Protein AF-A0A6P5FYT6-F1 (afdb_monomer_lite)

Sequence (275 aa):
MAINGGKTLVPFLLILSILFVLVLSAYGRDEPEQRLERCRSECREEQRGEQQRRRCEQLCQEEYRREKEGTGRGGGSAVDGVDRDPQQELRECKKECRSRQFDPQGQRRCEQRCEERYGEEGRGRGQEGRDHESRDPEQEYEECRQQCQQYRHGRQQQERCERQCEERYREERGQGGRDENRDPEQEYEECRQQCRQYQHGRRQQERCERQCEERRRGGKNDEQERDPQEELRRCQQRCQRERRGWQEQQECRRGCERQYGERGGRDGGMVVEVV

pLDDT: mean 72.75, std 16.58, range [35.28, 93.38]

Organism: Ananas comosus (NCBI:txid4615)

Secondary structure (DSSP, 8-state):
-----SSSHHHHHHHHHHHHHHHHHHTT---HHHHHHHHHHHHHHS---HHHHHHHHHHHHHHHHHHHHHH-SS-----------HHHHHHHHHHHHHHS---HHHHHHHHHHHHHHHHTHHHHTT-SS-------HHHHHHHHHHHHHHS---HHHHHHHHHHHHHHHHHHHHTT---TT--HHHHHHHHHHHHHHS---HHHHHHHHHHHHHHHHHHTTTT----HHHHHHHHHHHHHHS---HHHHHHHHHHHHHHHHGGGSSS--------

Foldseek 3Di:
DDPPPPPVVVVVVVVVVVVVVVVVVVVPDPDLVVVLVVQLVVLVPPPDPPVSSVVSNVVSVVVSVCVVVVVCPDDDDPDPDPPDPLVVQLVVQLVVLVVDPDDPVSSVVSNVVSCVVSVVVVCVVVPVPPPDPPPPLVNQLVVQLVVLVVDPDDPVSSVVSNVVSVVVSCVVVVVPDPCPPDPLVVQLVVQLVVLVVPPDPPVSSVVSNVVSVVVSVVVVVVPPPPQLVVQLVVQLVVLVPPPDDPVSSVVSNVVSCVVRVVVPPDPDPPPPDDD

Structure (mmCIF, N/CA/C/O backbone):
data_AF-A0A6P5FYT6-F1
#
_entry.id   AF-A0A6P5FYT6-F1
#
loop_
_atom_site.group_PDB
_atom_site.id
_atom_site.type_symbol
_atom_site.label_atom_id
_atom_site.label_alt_id
_atom_site.label_comp_id
_atom_site.label_asym_id
_atom_site.label_entity_id
_atom_site.label_seq_id
_atom_site.pdbx_PDB_ins_code
_atom_site.Cartn_x
_atom_site.Cartn_y
_atom_site.Cartn_z
_atom_site.occupancy
_atom_site.B_iso_or_equiv
_atom_site.auth_seq_id
_atom_site.auth_comp_id
_atom_site.auth_asym_id
_atom_site.auth_atom_id
_atom_site.pdbx_PDB_model_num
ATOM 1 N N . MET A 1 1 ? 74.639 15.713 -7.915 1.00 42.62 1 MET A N 1
ATOM 2 C CA . MET A 1 1 ? 73.829 14.723 -8.657 1.00 42.62 1 MET A CA 1
ATOM 3 C C . MET A 1 1 ? 72.519 14.553 -7.909 1.00 42.62 1 MET A C 1
ATOM 5 O O . MET A 1 1 ? 72.515 13.954 -6.845 1.00 42.62 1 MET A O 1
ATOM 9 N N . ALA A 1 2 ? 71.451 15.192 -8.387 1.00 48.53 2 ALA A N 1
ATOM 10 C CA . ALA A 1 2 ? 70.138 15.154 -7.749 1.00 48.53 2 ALA A CA 1
ATOM 11 C C . ALA A 1 2 ? 69.307 14.046 -8.406 1.00 48.53 2 ALA A C 1
ATOM 13 O O . ALA A 1 2 ? 69.057 14.082 -9.611 1.00 48.53 2 ALA A O 1
ATOM 14 N N . ILE A 1 3 ? 68.946 13.028 -7.627 1.00 55.00 3 ILE A N 1
ATOM 15 C CA . ILE A 1 3 ? 68.177 11.875 -8.095 1.00 55.00 3 ILE A CA 1
ATOM 16 C C . ILE A 1 3 ? 66.713 12.314 -8.215 1.00 55.00 3 ILE A C 1
ATOM 18 O O . ILE A 1 3 ? 65.993 12.409 -7.224 1.00 55.00 3 ILE A O 1
ATOM 22 N N . ASN A 1 4 ? 66.268 12.586 -9.442 1.00 57.28 4 ASN A N 1
ATOM 23 C CA . ASN A 1 4 ? 64.862 12.805 -9.785 1.00 57.28 4 ASN A CA 1
ATOM 24 C C . ASN A 1 4 ? 64.093 11.467 -9.741 1.00 57.28 4 ASN A C 1
ATOM 26 O O . ASN A 1 4 ? 63.687 10.940 -10.771 1.00 57.28 4 ASN A O 1
ATOM 30 N N . GLY A 1 5 ? 63.929 10.892 -8.546 1.00 56.75 5 GLY A N 1
ATOM 31 C CA . GLY A 1 5 ? 63.280 9.590 -8.316 1.00 56.75 5 GLY A CA 1
ATOM 32 C C . GLY A 1 5 ? 61.831 9.662 -7.816 1.00 56.75 5 GLY A C 1
ATOM 33 O O . GLY A 1 5 ? 61.272 8.649 -7.415 1.00 56.75 5 GLY A O 1
ATOM 34 N N . GLY A 1 6 ? 61.213 10.848 -7.786 1.00 55.91 6 GLY A N 1
ATOM 35 C CA . GLY A 1 6 ? 59.952 11.068 -7.059 1.00 55.91 6 GLY A CA 1
ATOM 36 C C . GLY A 1 6 ? 58.650 10.783 -7.819 1.00 55.91 6 GLY A C 1
ATOM 37 O O . GLY A 1 6 ? 57.589 10.796 -7.207 1.00 55.91 6 GLY A O 1
ATOM 38 N N . LYS A 1 7 ? 58.681 10.549 -9.138 1.00 58.50 7 LYS A N 1
ATOM 39 C CA . LYS A 1 7 ? 57.448 10.496 -9.958 1.00 58.50 7 LYS A CA 1
ATOM 40 C C . LYS A 1 7 ? 56.918 9.088 -10.239 1.00 58.50 7 LYS A C 1
ATOM 42 O O . LYS A 1 7 ? 55.765 8.949 -10.624 1.00 58.50 7 LYS A O 1
ATOM 47 N N . THR A 1 8 ? 57.717 8.050 -10.008 1.00 60.16 8 THR A N 1
ATOM 48 C CA . THR A 1 8 ? 57.317 6.648 -10.231 1.00 60.16 8 THR A CA 1
ATOM 49 C C . THR A 1 8 ? 56.847 5.937 -8.964 1.00 60.16 8 THR A C 1
ATOM 51 O O . THR A 1 8 ? 56.189 4.908 -9.065 1.00 60.16 8 THR A O 1
ATOM 54 N N . LEU A 1 9 ? 57.114 6.486 -7.774 1.00 64.38 9 LEU A N 1
ATOM 55 C CA . LEU A 1 9 ? 56.726 5.862 -6.500 1.00 64.38 9 LEU A CA 1
ATOM 56 C C . LEU A 1 9 ? 55.265 6.136 -6.108 1.00 64.38 9 LEU A C 1
ATOM 58 O O . LEU A 1 9 ? 54.643 5.308 -5.450 1.00 64.38 9 LEU A O 1
ATOM 62 N N . VAL A 1 10 ? 54.691 7.255 -6.558 1.00 72.25 10 VAL A N 1
ATOM 63 C CA . VAL A 1 10 ? 53.297 7.633 -6.267 1.00 72.25 10 VAL A CA 1
ATOM 64 C C . VAL A 1 10 ? 52.270 6.593 -6.757 1.00 72.25 10 VAL A C 1
ATOM 66 O O . VAL A 1 10 ? 51.435 6.188 -5.948 1.00 72.25 10 VAL A O 1
ATOM 69 N N . PRO A 1 11 ? 52.312 6.089 -8.010 1.00 78.38 11 PRO A N 1
ATOM 70 C CA . PRO A 1 11 ? 51.355 5.069 -8.449 1.00 78.38 11 PRO A CA 1
ATOM 71 C C . PRO A 1 11 ? 51.542 3.725 -7.731 1.00 78.38 11 PRO A C 1
ATOM 73 O O . PRO A 1 11 ? 50.559 3.049 -7.444 1.00 78.38 11 PRO A O 1
ATOM 76 N N . PHE A 1 12 ? 52.777 3.354 -7.376 1.00 79.19 12 PHE A N 1
ATOM 77 C CA . PHE A 1 12 ? 53.045 2.117 -6.636 1.00 79.19 12 PHE A CA 1
ATOM 78 C C . PHE A 1 12 ? 52.477 2.151 -5.213 1.00 79.19 12 PHE A C 1
ATOM 80 O O . PHE A 1 12 ? 51.894 1.166 -4.767 1.00 79.19 12 PHE A O 1
ATOM 87 N N . LEU A 1 13 ? 52.583 3.286 -4.517 1.00 80.81 13 LEU A N 1
ATOM 88 C CA . LEU A 1 13 ? 52.008 3.444 -3.178 1.00 80.81 13 LEU A CA 1
ATOM 89 C C . LEU A 1 13 ? 50.471 3.435 -3.195 1.00 80.81 13 LEU A C 1
ATOM 91 O O . LEU A 1 13 ? 49.864 2.900 -2.270 1.00 80.81 13 LEU A O 1
ATOM 95 N N . LEU A 1 14 ? 49.840 3.956 -4.255 1.00 81.19 14 LEU A N 1
ATOM 96 C CA . LEU A 1 14 ? 48.384 3.876 -4.436 1.00 81.19 14 LEU A CA 1
ATOM 97 C C . LEU A 1 14 ? 47.904 2.447 -4.711 1.00 81.19 14 LEU A C 1
ATOM 99 O O . LEU A 1 14 ? 46.882 2.029 -4.179 1.00 81.19 14 LEU A O 1
ATOM 103 N N . ILE A 1 15 ? 48.643 1.669 -5.503 1.00 82.81 15 ILE A N 1
ATOM 104 C CA . ILE A 1 15 ? 48.296 0.261 -5.741 1.00 82.81 15 ILE A CA 1
ATOM 105 C C . ILE A 1 15 ? 48.456 -0.551 -4.449 1.00 82.81 15 ILE A C 1
ATOM 107 O O . ILE A 1 15 ? 47.585 -1.352 -4.116 1.00 82.81 15 ILE A O 1
ATOM 111 N N . LEU A 1 16 ? 49.522 -0.311 -3.679 1.00 83.31 16 LEU A N 1
ATOM 112 C CA . LEU A 1 16 ? 49.736 -0.983 -2.395 1.00 83.31 16 LEU A CA 1
ATOM 113 C C . LEU A 1 16 ? 48.660 -0.631 -1.358 1.00 83.31 16 LEU A C 1
ATOM 115 O O . LEU A 1 16 ? 48.235 -1.521 -0.625 1.00 83.31 16 LEU A O 1
ATOM 119 N N . SER A 1 17 ? 48.172 0.615 -1.314 1.00 82.69 17 SER A N 1
ATOM 120 C CA . SER A 1 17 ? 47.085 0.986 -0.397 1.00 82.69 17 SER A CA 1
ATOM 121 C C . SER A 1 17 ? 45.763 0.309 -0.767 1.00 82.69 17 SER A C 1
ATOM 123 O O . SER A 1 17 ? 45.068 -0.187 0.118 1.00 82.69 17 SER A O 1
ATOM 125 N N . ILE A 1 18 ? 45.448 0.200 -2.062 1.00 82.19 18 ILE A N 1
ATOM 126 C CA . ILE A 1 18 ? 44.252 -0.504 -2.547 1.00 82.19 18 ILE A CA 1
ATOM 127 C C . ILE A 1 18 ? 44.339 -2.000 -2.223 1.00 82.19 18 ILE A C 1
ATOM 129 O O . ILE A 1 18 ? 43.379 -2.572 -1.710 1.00 82.19 18 ILE A O 1
ATOM 133 N N . LEU A 1 19 ? 45.494 -2.631 -2.456 1.00 83.00 19 LEU A N 1
ATOM 134 C CA . LEU A 1 19 ? 45.700 -4.040 -2.113 1.00 83.00 19 LEU A CA 1
ATOM 135 C C . LEU A 1 19 ? 45.586 -4.281 -0.604 1.00 83.00 19 LEU A C 1
ATOM 137 O O . LEU A 1 19 ? 44.977 -5.263 -0.191 1.00 83.00 19 LEU A O 1
ATOM 141 N N . PHE A 1 20 ? 46.101 -3.371 0.223 1.00 79.94 20 PHE A N 1
ATOM 142 C CA . PHE A 1 20 ? 45.996 -3.479 1.677 1.00 79.94 20 PHE A CA 1
ATOM 143 C C . PHE A 1 20 ? 44.542 -3.371 2.166 1.00 79.94 20 PHE A C 1
ATOM 145 O O . PHE A 1 20 ? 44.128 -4.144 3.027 1.00 79.94 20 PHE A O 1
ATOM 152 N N . VAL A 1 21 ? 43.736 -2.481 1.572 1.00 76.12 21 VAL A N 1
ATOM 153 C CA . VAL A 1 21 ? 42.295 -2.365 1.870 1.00 76.12 21 VAL A CA 1
ATOM 154 C C . VAL A 1 21 ? 41.530 -3.615 1.426 1.00 76.12 21 VAL A C 1
ATOM 156 O O . VAL A 1 21 ? 40.686 -4.101 2.176 1.00 76.12 21 VAL A O 1
ATOM 159 N N . LEU A 1 22 ? 41.850 -4.179 0.257 1.00 73.25 22 LEU A N 1
ATOM 160 C CA . LEU A 1 22 ? 41.226 -5.418 -0.223 1.00 73.25 22 LEU A CA 1
ATOM 161 C C . LEU A 1 22 ? 41.539 -6.604 0.696 1.00 73.25 22 LEU A C 1
ATOM 163 O O . LEU A 1 22 ? 40.633 -7.348 1.066 1.00 73.25 22 LEU A O 1
ATOM 167 N N . VAL A 1 23 ? 42.792 -6.736 1.133 1.00 71.31 23 VAL A N 1
ATOM 168 C CA . VAL A 1 23 ? 43.205 -7.783 2.075 1.00 71.31 23 VAL A CA 1
ATOM 169 C C . VAL A 1 23 ? 42.508 -7.604 3.428 1.00 71.31 23 VAL A C 1
ATOM 171 O O . VAL A 1 23 ? 41.901 -8.550 3.919 1.00 71.31 23 VAL A O 1
ATOM 174 N N . LEU A 1 24 ? 42.486 -6.394 3.998 1.00 63.84 24 LEU A N 1
ATOM 175 C CA . LEU A 1 24 ? 41.770 -6.128 5.253 1.00 63.84 24 LEU A CA 1
ATOM 176 C C . LEU A 1 24 ? 40.257 -6.377 5.145 1.00 63.84 24 LEU A C 1
ATOM 178 O O . LEU A 1 24 ? 39.653 -6.859 6.100 1.00 63.84 24 LEU A O 1
ATOM 182 N N . SER A 1 25 ? 39.644 -6.104 3.989 1.00 56.75 25 SER A N 1
ATOM 183 C CA . SER A 1 25 ? 38.221 -6.388 3.762 1.00 56.75 25 SER A CA 1
ATOM 184 C C . SER A 1 25 ? 37.909 -7.884 3.623 1.00 56.75 25 SER A C 1
ATOM 186 O O . SER A 1 25 ? 36.810 -8.308 3.977 1.00 56.75 25 SER A O 1
ATOM 188 N N . ALA A 1 26 ? 38.878 -8.695 3.184 1.00 55.94 26 ALA A N 1
ATOM 189 C CA . ALA A 1 26 ? 38.754 -10.152 3.120 1.00 55.94 26 ALA A CA 1
ATOM 190 C C . ALA A 1 26 ? 38.924 -10.823 4.497 1.00 55.94 26 ALA A C 1
ATOM 192 O O . ALA A 1 26 ? 38.302 -11.848 4.753 1.00 55.94 26 ALA A O 1
ATOM 193 N N . TYR A 1 27 ? 39.689 -10.217 5.412 1.00 56.22 27 TYR A N 1
ATOM 194 C CA . TYR A 1 27 ? 39.839 -10.689 6.799 1.00 56.22 27 TYR A CA 1
ATOM 195 C C . TYR A 1 27 ? 38.660 -10.316 7.725 1.00 56.22 27 TYR A C 1
ATOM 197 O O . TYR A 1 27 ? 38.673 -10.661 8.902 1.00 56.22 27 TYR A O 1
ATOM 205 N N . GLY A 1 28 ? 37.637 -9.606 7.231 1.00 50.25 28 GLY A N 1
ATOM 206 C CA . GLY A 1 28 ? 36.530 -9.080 8.046 1.00 50.25 28 GLY A CA 1
ATOM 207 C C . GLY A 1 28 ? 35.291 -9.975 8.180 1.00 50.25 28 GLY A C 1
ATOM 208 O O . GLY A 1 28 ? 34.301 -9.540 8.765 1.00 50.25 28 GLY A O 1
ATOM 209 N N . ARG A 1 29 ? 35.296 -11.190 7.623 1.00 53.44 29 ARG A N 1
ATOM 210 C CA . ARG A 1 29 ? 34.183 -12.147 7.736 1.00 53.44 29 ARG A CA 1
ATOM 211 C C . ARG A 1 29 ? 34.723 -13.571 7.830 1.00 53.44 29 ARG A C 1
ATOM 213 O O . ARG A 1 29 ? 34.626 -14.330 6.872 1.00 53.44 29 ARG A O 1
ATOM 220 N N . ASP A 1 30 ? 35.286 -13.936 8.979 1.00 56.62 30 ASP A N 1
ATOM 221 C CA . ASP A 1 30 ? 35.340 -15.352 9.347 1.00 56.62 30 ASP A CA 1
ATOM 222 C C . ASP A 1 30 ? 33.899 -15.874 9.334 1.00 56.62 30 ASP A C 1
ATOM 224 O O . ASP A 1 30 ? 33.055 -15.435 10.119 1.00 56.62 30 ASP A O 1
ATOM 228 N N . GLU A 1 31 ? 33.593 -16.753 8.383 1.00 71.25 31 GLU A N 1
ATOM 229 C CA . GLU A 1 31 ? 32.279 -17.369 8.275 1.00 71.25 31 GLU A CA 1
ATOM 230 C C . GLU A 1 31 ? 32.002 -18.113 9.594 1.00 71.25 31 GLU A C 1
ATOM 232 O O . GLU A 1 31 ? 32.835 -18.920 10.025 1.00 71.25 31 GLU A O 1
ATOM 237 N N . PRO A 1 32 ? 30.869 -17.862 10.275 1.00 76.62 32 PRO A N 1
ATOM 238 C CA . PRO A 1 32 ? 30.613 -18.411 11.609 1.00 76.62 32 PRO A CA 1
ATOM 239 C C . PRO A 1 32 ? 30.664 -19.950 11.623 1.00 76.62 32 PRO A C 1
ATOM 241 O O . PRO A 1 32 ? 30.924 -20.564 12.656 1.00 76.62 32 PRO A O 1
ATOM 244 N N . GLU A 1 33 ? 30.466 -20.584 10.465 1.00 82.81 33 GLU A N 1
ATOM 245 C CA . GLU A 1 33 ? 30.556 -22.032 10.272 1.00 82.81 33 GLU A CA 1
ATOM 246 C C . GLU A 1 33 ? 31.982 -22.560 10.479 1.00 82.81 33 GLU A C 1
ATOM 248 O O . GLU A 1 33 ? 32.166 -23.542 11.197 1.00 82.81 33 GLU A O 1
ATOM 253 N N . GLN A 1 34 ? 33.005 -21.856 9.979 1.00 85.00 34 GLN A N 1
ATOM 254 C CA . GLN A 1 34 ? 34.406 -22.252 10.174 1.00 85.00 34 GLN A CA 1
ATOM 255 C C . GLN A 1 34 ? 34.827 -22.169 11.649 1.00 85.00 34 GLN A C 1
ATOM 257 O O . GLN A 1 34 ? 35.622 -22.981 12.129 1.00 85.00 34 GLN A O 1
ATOM 262 N N . ARG A 1 35 ? 34.266 -21.211 12.401 1.00 85.44 35 ARG A N 1
ATOM 263 C CA . ARG A 1 35 ? 34.508 -21.074 13.848 1.00 85.44 35 ARG A CA 1
ATOM 264 C C . ARG A 1 35 ? 33.871 -22.219 14.638 1.00 85.44 35 ARG A C 1
ATOM 266 O O . ARG A 1 35 ? 34.508 -22.756 15.545 1.00 85.44 35 ARG A O 1
ATOM 273 N N . LEU A 1 36 ? 32.661 -22.642 14.263 1.00 91.88 36 LEU A N 1
ATOM 274 C CA . LEU A 1 36 ? 31.998 -23.801 14.867 1.00 91.88 36 LEU A CA 1
ATOM 275 C C . LEU A 1 36 ? 32.779 -25.099 14.616 1.00 91.88 36 LEU A C 1
ATOM 277 O O . LEU A 1 36 ? 32.930 -25.911 15.532 1.00 91.88 36 LEU A O 1
ATOM 281 N N . GLU A 1 37 ? 33.280 -25.302 13.397 1.00 89.81 37 GLU A N 1
ATOM 282 C CA . GLU A 1 37 ? 34.080 -26.484 13.064 1.00 89.81 37 GLU A CA 1
ATOM 283 C C . GLU A 1 37 ? 35.376 -26.546 13.873 1.00 89.81 37 GLU A C 1
ATOM 285 O O . GLU A 1 37 ? 35.671 -27.592 14.456 1.00 89.81 37 GLU A O 1
ATOM 290 N N . ARG A 1 38 ? 36.088 -25.418 14.000 1.00 91.94 38 ARG A N 1
ATOM 291 C CA . ARG A 1 38 ? 37.306 -25.320 14.819 1.00 91.94 38 ARG A CA 1
ATOM 292 C C . ARG A 1 38 ? 37.034 -25.630 16.298 1.00 91.94 38 ARG A C 1
ATOM 294 O O . ARG A 1 38 ? 37.744 -26.435 16.897 1.00 91.94 38 ARG A O 1
ATOM 301 N N . CYS A 1 39 ? 35.952 -25.086 16.861 1.00 92.56 39 CYS A N 1
ATOM 302 C CA . CYS A 1 39 ? 35.533 -25.359 18.243 1.00 92.56 39 CYS A CA 1
ATOM 303 C C . CYS A 1 39 ? 35.223 -26.853 18.456 1.00 92.56 39 CYS A C 1
ATOM 305 O O . CYS A 1 39 ? 35.648 -27.467 19.434 1.00 92.56 39 CYS A O 1
ATOM 307 N N . ARG A 1 40 ? 34.540 -27.490 17.493 1.00 93.06 40 ARG A N 1
ATOM 308 C CA . ARG A 1 40 ? 34.260 -28.934 17.543 1.00 93.06 40 ARG A CA 1
ATOM 309 C C . ARG A 1 40 ? 35.521 -29.785 17.434 1.00 93.06 40 ARG A C 1
ATOM 311 O O . ARG A 1 40 ? 35.583 -30.819 18.099 1.00 93.06 40 ARG A O 1
ATOM 318 N N . SER A 1 41 ? 36.497 -29.404 16.608 1.00 91.25 41 SER A N 1
ATOM 319 C CA . SER A 1 41 ? 37.771 -30.128 16.535 1.00 91.25 41 SER A CA 1
ATOM 320 C C . SER A 1 41 ? 38.561 -30.012 17.835 1.00 91.25 41 SER A C 1
ATOM 322 O O . SER A 1 41 ? 39.033 -31.029 18.334 1.00 91.25 41 SER A O 1
ATOM 324 N N . GLU A 1 42 ? 38.601 -28.828 18.447 1.00 93.00 42 GLU A N 1
ATOM 325 C CA . GLU A 1 42 ? 39.270 -28.614 19.735 1.00 93.00 42 GLU A CA 1
ATOM 326 C C . GLU A 1 42 ? 38.615 -29.444 20.852 1.00 93.00 42 GLU A C 1
ATOM 328 O O . GLU A 1 42 ? 39.303 -30.166 21.574 1.00 93.00 42 GLU A O 1
ATOM 333 N N . CYS A 1 43 ? 37.276 -29.473 20.921 1.00 91.06 43 CYS A N 1
ATOM 334 C CA . CYS A 1 43 ? 36.549 -30.335 21.862 1.00 91.06 43 CYS A CA 1
ATOM 335 C C . CYS A 1 43 ? 36.815 -31.840 21.651 1.00 91.06 43 CYS A C 1
ATOM 337 O O . CYS A 1 43 ? 36.578 -32.634 22.564 1.00 91.06 43 CYS A O 1
ATOM 339 N N . ARG A 1 44 ? 37.235 -32.260 20.447 1.00 86.44 44 ARG A N 1
ATOM 340 C CA . ARG A 1 44 ? 37.566 -33.660 20.128 1.00 86.44 44 ARG A CA 1
ATOM 341 C C . ARG A 1 44 ? 39.008 -34.018 20.457 1.00 86.44 44 ARG A C 1
ATOM 343 O O . ARG A 1 44 ? 39.248 -35.164 20.828 1.00 86.44 44 ARG A O 1
ATOM 350 N N . GLU A 1 45 ? 39.936 -33.081 20.291 1.00 86.62 45 GLU A N 1
ATOM 351 C CA . GLU A 1 45 ? 41.348 -33.284 20.624 1.00 86.62 45 GLU A CA 1
ATOM 352 C C . GLU A 1 45 ? 41.601 -33.235 22.130 1.00 86.62 45 GLU A C 1
ATOM 354 O O . GLU A 1 45 ? 42.491 -33.926 22.633 1.00 86.62 45 GLU A O 1
ATOM 359 N N . GLU A 1 46 ? 40.799 -32.475 22.876 1.00 81.25 46 GLU A N 1
ATOM 360 C CA . GLU A 1 46 ? 40.915 -32.458 24.325 1.00 81.25 46 GLU A CA 1
ATOM 361 C C . GLU A 1 46 ? 40.487 -33.821 24.902 1.00 81.25 46 GLU A C 1
ATOM 363 O O . GLU A 1 46 ? 39.334 -34.229 24.757 1.00 81.25 46 GLU A O 1
ATOM 368 N N . GLN A 1 47 ? 41.419 -34.546 25.547 1.00 58.47 47 GLN A N 1
ATOM 369 C CA . GLN A 1 47 ? 41.200 -35.862 26.180 1.00 58.47 47 GLN A CA 1
ATOM 370 C C . GLN A 1 47 ? 40.276 -35.765 27.404 1.00 58.47 47 GLN A C 1
ATOM 372 O O . GLN A 1 47 ? 40.652 -36.013 28.550 1.00 58.47 47 GLN A O 1
ATOM 377 N N . ARG A 1 48 ? 39.030 -35.388 27.159 1.00 66.69 48 ARG A N 1
ATOM 378 C CA . ARG A 1 48 ? 37.956 -35.307 28.132 1.00 66.69 48 ARG A CA 1
ATOM 379 C C . ARG A 1 48 ? 36.997 -36.467 27.888 1.00 66.69 48 ARG A C 1
ATOM 381 O O . ARG A 1 48 ? 36.752 -36.865 26.750 1.00 66.69 48 ARG A O 1
ATOM 388 N N . GLY A 1 49 ? 36.458 -37.036 28.967 1.00 82.44 49 GLY A N 1
ATOM 389 C CA . GLY A 1 49 ? 35.495 -38.138 28.874 1.00 82.44 49 GLY A CA 1
ATOM 390 C C . GLY A 1 49 ? 34.298 -37.773 27.987 1.00 82.44 49 GLY A C 1
ATOM 391 O O . GLY A 1 49 ? 33.955 -36.597 27.857 1.00 82.44 49 GLY A O 1
ATOM 392 N N . GLU A 1 50 ? 33.628 -38.768 27.396 1.00 85.56 50 GLU A N 1
ATOM 393 C CA . GLU A 1 50 ? 32.570 -38.542 26.392 1.00 85.56 50 GLU A CA 1
ATOM 394 C C . GLU A 1 50 ? 31.502 -37.535 26.838 1.00 85.56 50 GLU A C 1
ATOM 396 O O . GLU A 1 50 ? 31.024 -36.721 26.046 1.00 85.56 50 GLU A O 1
ATOM 401 N N . GLN A 1 51 ? 31.146 -37.553 28.123 1.00 86.38 51 GLN A N 1
ATOM 402 C CA . GLN A 1 51 ? 30.152 -36.644 28.682 1.00 86.38 51 GLN A CA 1
ATOM 403 C C . GLN A 1 51 ? 30.623 -35.182 28.681 1.00 86.38 51 GLN A C 1
ATOM 405 O O . GLN A 1 51 ? 29.827 -34.278 28.430 1.00 86.38 51 GLN A O 1
ATOM 410 N N . GLN A 1 52 ? 31.909 -34.939 28.934 1.00 85.62 52 GLN A N 1
ATOM 411 C CA . GLN A 1 52 ? 32.498 -33.601 28.889 1.00 85.62 52 GLN A CA 1
ATOM 412 C C . GLN A 1 52 ? 32.645 -33.110 27.448 1.00 85.62 52 GLN A C 1
ATOM 414 O O . GLN A 1 52 ? 32.324 -31.956 27.171 1.00 85.62 52 GLN A O 1
ATOM 419 N N . ARG A 1 53 ? 33.027 -33.993 26.519 1.00 88.75 53 ARG A N 1
ATOM 420 C CA . ARG A 1 53 ? 33.079 -33.664 25.090 1.00 88.75 53 ARG A CA 1
ATOM 421 C C . ARG A 1 53 ? 31.706 -33.269 24.544 1.00 88.75 53 ARG A C 1
ATOM 423 O O . ARG A 1 53 ? 31.595 -32.256 23.864 1.00 88.75 53 ARG A O 1
ATOM 430 N N . ARG A 1 54 ? 30.643 -34.000 24.900 1.00 87.94 54 ARG A N 1
ATOM 431 C CA . ARG A 1 54 ? 29.267 -33.641 24.504 1.00 87.94 54 ARG A CA 1
ATOM 432 C C . ARG A 1 54 ? 28.848 -32.272 25.036 1.00 87.94 54 ARG A C 1
ATOM 434 O O . ARG A 1 54 ? 28.242 -31.505 24.299 1.00 87.94 54 ARG A O 1
ATOM 441 N N . ARG A 1 55 ? 29.189 -31.949 26.289 1.00 90.12 55 ARG A N 1
ATOM 442 C CA . ARG A 1 55 ? 28.919 -30.617 26.856 1.00 90.12 55 ARG A CA 1
ATOM 443 C C . ARG A 1 55 ? 29.692 -29.518 26.123 1.00 90.12 55 ARG A C 1
ATOM 445 O O . ARG A 1 55 ? 29.127 -28.467 25.861 1.00 90.12 55 ARG A O 1
ATOM 452 N N . CYS A 1 56 ? 30.947 -29.776 25.764 1.00 92.56 56 CYS A N 1
ATOM 453 C CA . CYS A 1 56 ? 31.782 -28.855 24.990 1.00 92.56 56 CYS A CA 1
ATOM 454 C C . CYS A 1 56 ? 31.179 -28.586 23.599 1.00 92.56 56 CYS A C 1
ATOM 456 O O . CYS A 1 56 ? 30.932 -27.437 23.246 1.00 92.56 56 CYS A O 1
ATOM 458 N N . GLU A 1 57 ? 30.823 -29.641 22.855 1.00 92.25 57 GLU A N 1
ATOM 459 C CA . GLU A 1 57 ? 30.191 -29.514 21.533 1.00 92.25 57 GLU A CA 1
ATOM 460 C C . GLU A 1 57 ? 28.833 -28.782 21.605 1.00 92.25 57 GLU A C 1
ATOM 462 O O . GLU A 1 57 ? 28.511 -28.001 20.708 1.00 92.25 57 GLU A O 1
ATOM 467 N N . GLN A 1 58 ? 28.056 -28.988 22.678 1.00 90.50 58 GLN A N 1
ATOM 468 C CA . GLN A 1 58 ? 26.801 -28.264 22.922 1.00 90.50 58 GLN A CA 1
ATOM 469 C C . GLN A 1 58 ? 27.022 -26.767 23.155 1.00 90.50 58 GLN A C 1
ATOM 471 O O . GLN A 1 58 ? 26.293 -25.962 22.580 1.00 90.50 58 GLN A O 1
ATOM 476 N N . LEU A 1 59 ? 28.032 -26.394 23.944 1.00 93.38 59 LEU A N 1
ATOM 477 C CA . LEU A 1 59 ? 28.373 -24.990 24.188 1.00 93.38 59 LEU A CA 1
ATOM 478 C C . LEU A 1 59 ? 28.832 -24.294 22.901 1.00 93.38 59 LEU A C 1
ATOM 480 O O . LEU A 1 59 ? 28.318 -23.223 22.590 1.00 93.38 59 LEU A O 1
ATOM 484 N N . CYS A 1 60 ? 29.698 -24.936 22.105 1.00 92.44 60 CYS A N 1
ATOM 485 C CA . CYS A 1 60 ? 30.099 -24.417 20.790 1.00 92.44 60 CYS A CA 1
ATOM 486 C C . CYS A 1 60 ? 28.878 -24.156 19.888 1.00 92.44 60 CYS A C 1
ATOM 488 O O . CYS A 1 60 ? 28.806 -23.154 19.177 1.00 92.44 60 CYS A O 1
ATOM 490 N N . GLN A 1 61 ? 27.904 -25.071 19.900 1.00 92.50 61 GLN A N 1
ATOM 491 C CA . GLN A 1 61 ? 26.702 -24.961 19.079 1.00 92.50 61 GLN A CA 1
ATOM 492 C C . GLN A 1 61 ? 25.746 -23.870 19.581 1.00 92.50 61 GLN A C 1
ATOM 494 O O . GLN A 1 61 ? 25.124 -23.188 18.766 1.00 92.50 61 GLN A O 1
ATOM 499 N N . GLU A 1 62 ? 25.631 -23.686 20.897 1.00 89.56 62 GLU A N 1
ATOM 500 C CA . GLU A 1 62 ? 24.842 -22.606 21.493 1.00 89.56 62 GLU A CA 1
ATOM 501 C C . GLU A 1 62 ? 25.442 -21.232 21.173 1.00 89.56 62 GLU A C 1
ATOM 503 O O . GLU A 1 62 ? 24.708 -20.313 20.812 1.00 89.56 62 GLU A O 1
ATOM 508 N N . GLU A 1 63 ? 26.766 -21.094 21.239 1.00 87.94 63 GLU A N 1
ATOM 509 C CA . GLU A 1 63 ? 27.462 -19.846 20.921 1.00 87.94 63 GLU A CA 1
ATOM 510 C C . GLU A 1 63 ? 27.319 -19.480 19.437 1.00 87.94 63 GLU A C 1
ATOM 512 O O . GLU A 1 63 ? 26.908 -18.365 19.118 1.00 87.94 63 GLU A O 1
ATOM 517 N N . TYR A 1 64 ? 27.521 -20.446 18.532 1.00 86.44 64 TYR A N 1
ATOM 518 C CA . TYR A 1 64 ? 27.264 -20.268 17.098 1.00 86.44 64 TYR A CA 1
ATOM 519 C C . TYR A 1 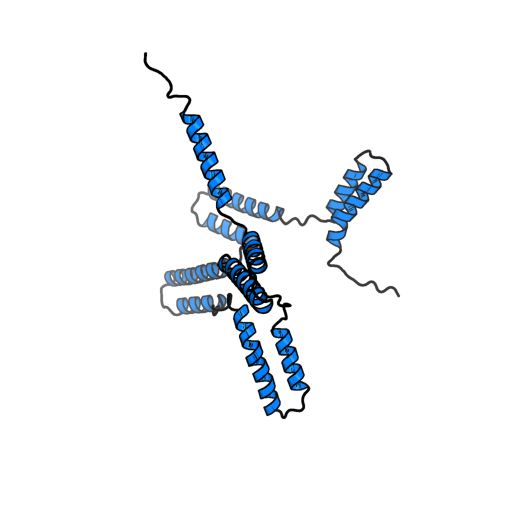64 ? 25.820 -19.829 16.825 1.00 86.44 64 TYR A C 1
ATOM 521 O O . TYR A 1 64 ? 25.567 -18.929 16.020 1.00 86.44 64 TYR A O 1
ATOM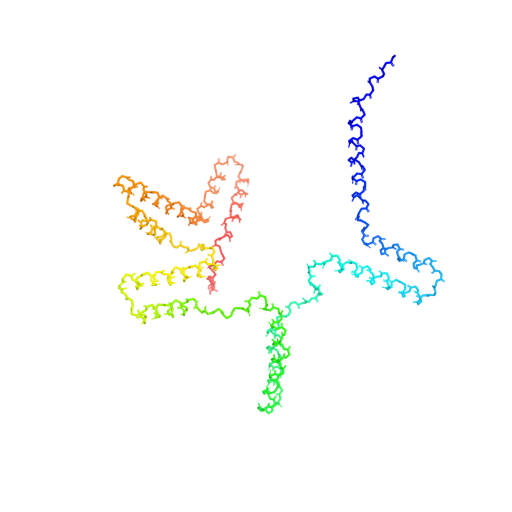 529 N N . ARG A 1 65 ? 24.857 -20.446 17.518 1.00 84.56 65 ARG A N 1
ATOM 530 C CA . ARG A 1 65 ? 23.442 -20.097 17.395 1.00 84.56 65 ARG A CA 1
ATOM 531 C C . ARG A 1 65 ? 23.180 -18.665 17.872 1.00 84.56 65 ARG A C 1
ATOM 533 O O . ARG A 1 65 ? 22.533 -17.914 17.149 1.00 84.56 65 ARG A O 1
ATOM 540 N N . ARG A 1 66 ? 23.725 -18.263 19.026 1.00 82.81 66 ARG A N 1
ATOM 541 C CA . ARG A 1 66 ? 23.621 -16.885 19.538 1.00 82.81 66 ARG A CA 1
ATOM 542 C C . ARG A 1 66 ? 24.257 -15.869 18.596 1.00 82.81 66 ARG A C 1
ATOM 544 O O . ARG A 1 66 ? 23.725 -14.775 18.448 1.00 82.81 66 ARG A O 1
ATOM 551 N N . GLU A 1 67 ? 25.363 -16.214 17.946 1.00 78.25 67 GLU A N 1
ATOM 552 C CA . GLU A 1 67 ? 26.042 -15.327 16.999 1.00 78.25 67 GLU A CA 1
ATOM 553 C C . GLU A 1 67 ? 25.241 -15.152 15.695 1.00 78.25 67 GLU A C 1
ATOM 555 O O . GLU A 1 67 ? 25.103 -14.025 15.209 1.00 78.25 67 GLU A O 1
ATOM 560 N N . LYS A 1 68 ? 24.622 -16.226 15.175 1.00 75.44 68 LYS A N 1
ATOM 561 C CA . LYS A 1 68 ? 23.680 -16.142 14.040 1.00 75.44 68 LYS A CA 1
ATOM 562 C C . LYS A 1 68 ? 22.402 -15.374 14.386 1.00 75.44 68 LYS A C 1
ATOM 564 O O . LYS A 1 68 ? 21.925 -14.593 13.571 1.00 75.44 68 LYS A O 1
ATOM 569 N N . GLU A 1 69 ? 21.856 -15.574 15.582 1.00 67.81 69 GLU A N 1
ATOM 570 C CA . GLU A 1 69 ? 20.665 -14.854 16.052 1.00 67.81 69 GLU A CA 1
ATOM 571 C C . GLU A 1 69 ? 20.982 -13.369 16.330 1.00 67.81 69 GLU A C 1
ATOM 573 O O . GLU A 1 69 ? 20.186 -12.490 16.011 1.00 67.81 69 GLU A O 1
ATOM 578 N N . GLY A 1 70 ? 22.172 -13.062 16.857 1.00 60.03 70 GLY A N 1
ATOM 579 C CA . GLY A 1 70 ? 22.602 -11.703 17.204 1.00 60.03 70 GLY A CA 1
ATOM 580 C C . GLY A 1 70 ? 23.033 -10.834 16.018 1.00 60.03 70 GLY A C 1
ATOM 581 O O . GLY A 1 70 ? 22.951 -9.608 16.098 1.00 60.03 70 GLY A O 1
ATOM 582 N N . THR A 1 71 ? 23.451 -11.436 14.900 1.00 53.62 71 THR A N 1
ATOM 583 C CA . THR A 1 71 ? 23.710 -10.708 13.641 1.00 53.62 71 THR A CA 1
ATOM 584 C C . THR A 1 71 ? 22.428 -10.385 12.865 1.00 53.62 71 THR A C 1
ATOM 586 O O . THR A 1 71 ? 22.442 -9.510 11.999 1.00 53.62 71 THR A O 1
ATOM 589 N N . GLY A 1 72 ? 21.298 -10.997 13.235 1.00 48.16 72 GLY A N 1
ATOM 590 C CA . GLY A 1 72 ? 19.953 -10.671 12.765 1.00 48.16 72 GLY A CA 1
ATOM 591 C C . GLY A 1 72 ? 19.248 -9.651 13.658 1.00 48.16 72 GLY A C 1
ATOM 592 O O . GLY A 1 72 ? 18.176 -9.924 14.194 1.00 48.16 72 GLY A O 1
ATOM 593 N N . ARG A 1 73 ? 19.814 -8.451 13.836 1.00 44.69 73 ARG A N 1
ATOM 594 C CA . ARG A 1 73 ? 19.084 -7.345 14.477 1.00 44.69 73 ARG A CA 1
ATOM 595 C C . ARG A 1 73 ? 18.015 -6.819 13.509 1.00 44.69 73 ARG A C 1
ATOM 597 O O . ARG A 1 73 ? 18.222 -5.816 12.837 1.00 44.69 73 ARG A O 1
ATOM 604 N N . GLY A 1 74 ? 16.896 -7.540 13.440 1.00 43.41 74 GLY A N 1
ATOM 605 C CA . GLY A 1 74 ? 15.694 -7.186 12.685 1.00 43.41 74 GLY A CA 1
ATOM 606 C C . GLY A 1 74 ? 15.098 -8.371 11.926 1.00 43.41 74 GLY A C 1
ATOM 607 O O . GLY A 1 74 ? 15.212 -8.431 10.709 1.00 43.41 74 GLY A O 1
ATOM 608 N N . GLY A 1 75 ? 14.469 -9.318 12.619 1.00 40.16 75 GLY A N 1
ATOM 609 C CA . GLY A 1 75 ? 13.723 -10.386 11.950 1.00 40.16 75 GLY A CA 1
ATOM 610 C C . GLY A 1 75 ? 13.389 -11.518 12.903 1.00 40.16 75 GLY A C 1
ATOM 611 O O . GLY A 1 75 ? 14.236 -12.359 13.182 1.00 40.16 75 GLY A O 1
ATOM 612 N N . GLY A 1 76 ? 12.172 -11.490 13.442 1.00 39.31 76 GLY A N 1
ATOM 613 C CA . GLY A 1 76 ? 11.676 -12.461 14.406 1.00 39.31 76 GLY A CA 1
ATOM 614 C C . GLY A 1 76 ? 11.815 -13.912 13.948 1.00 39.31 76 GLY A C 1
ATOM 615 O O . GLY A 1 76 ? 11.697 -14.241 12.771 1.00 39.31 76 GLY A O 1
ATOM 616 N N . SER A 1 77 ? 12.045 -14.765 14.941 1.00 40.12 77 SER A N 1
ATOM 617 C CA . SER A 1 77 ? 12.050 -16.220 14.896 1.00 40.12 77 SER A CA 1
ATOM 618 C C . SER A 1 77 ? 10.927 -16.802 14.026 1.00 40.12 77 SER A C 1
ATOM 620 O O . SER A 1 77 ? 9.813 -17.026 14.497 1.00 40.12 77 SER A O 1
ATOM 622 N N . ALA A 1 78 ? 11.241 -17.132 12.775 1.00 42.19 78 ALA A N 1
ATOM 623 C CA . ALA A 1 78 ? 10.534 -18.161 12.027 1.00 42.19 78 ALA A CA 1
ATOM 624 C C . ALA A 1 78 ? 11.079 -19.519 12.488 1.00 42.19 78 ALA A C 1
ATOM 626 O O . ALA A 1 78 ? 11.923 -20.135 11.843 1.00 42.19 78 ALA A O 1
ATOM 627 N N . VAL A 1 79 ? 10.646 -19.951 13.672 1.00 44.72 79 VAL A N 1
ATOM 628 C CA . VAL A 1 79 ? 10.601 -21.383 13.973 1.00 44.72 79 VAL A CA 1
ATOM 629 C C . VAL A 1 79 ? 9.501 -21.946 13.086 1.00 44.72 79 VAL A C 1
ATOM 631 O O . VAL A 1 79 ? 8.411 -21.377 13.095 1.00 44.72 79 VAL A O 1
ATOM 634 N N . ASP A 1 80 ? 9.811 -22.999 12.326 1.00 46.56 80 ASP A N 1
ATOM 635 C CA . ASP A 1 80 ? 8.899 -23.843 11.542 1.00 46.56 80 ASP A CA 1
ATOM 636 C C . ASP A 1 80 ? 7.500 -23.934 12.171 1.00 46.56 80 ASP A C 1
ATOM 638 O O . ASP A 1 80 ? 7.196 -24.798 12.995 1.00 46.56 80 ASP A O 1
ATOM 642 N N . GLY A 1 81 ? 6.648 -22.989 11.798 1.00 42.41 81 GLY A N 1
ATOM 643 C CA . GLY A 1 81 ? 5.256 -22.932 12.175 1.00 42.41 81 GLY A CA 1
ATOM 644 C C . GLY A 1 81 ? 4.490 -23.204 10.908 1.00 42.41 81 GLY A C 1
ATOM 645 O O . GLY A 1 81 ? 4.430 -22.349 10.031 1.00 42.41 81 GLY A O 1
ATOM 646 N N . VAL A 1 82 ? 3.921 -24.401 10.799 1.00 48.47 82 VAL A N 1
ATOM 647 C CA . VAL A 1 82 ? 2.764 -24.602 9.931 1.00 48.47 82 VAL A CA 1
ATOM 648 C C . VAL A 1 82 ? 1.815 -23.455 10.260 1.00 48.47 82 VAL A C 1
ATOM 650 O O . VAL A 1 82 ? 1.407 -23.339 11.415 1.00 48.47 82 VAL A O 1
ATOM 653 N N . ASP A 1 83 ? 1.567 -22.580 9.289 1.00 50.84 83 ASP A N 1
ATOM 654 C CA . ASP A 1 83 ? 0.716 -21.396 9.400 1.00 50.84 83 ASP A CA 1
ATOM 655 C C . ASP A 1 83 ? -0.726 -21.870 9.644 1.00 50.84 83 ASP A C 1
ATOM 657 O O . ASP A 1 83 ? -1.546 -22.007 8.738 1.00 50.84 83 ASP A O 1
ATOM 661 N N . ARG A 1 84 ? -0.994 -22.319 10.872 1.00 59.94 84 ARG A N 1
ATOM 662 C CA . ARG A 1 84 ? -2.321 -22.704 11.320 1.00 59.94 84 ARG A CA 1
ATOM 663 C C . ARG A 1 84 ? -3.024 -21.420 11.675 1.00 59.94 84 ARG A C 1
ATOM 665 O O . ARG A 1 84 ? -2.674 -20.762 12.649 1.00 59.94 84 ARG A O 1
ATOM 672 N N . ASP A 1 85 ? -3.998 -21.087 10.844 1.00 71.44 85 ASP A N 1
ATOM 673 C CA . ASP A 1 85 ? -4.885 -19.959 11.038 1.00 71.44 85 ASP A CA 1
ATOM 674 C C . ASP A 1 85 ? -5.504 -20.027 12.452 1.00 71.44 85 ASP A C 1
ATOM 676 O O . ASP A 1 85 ? -6.271 -20.953 12.744 1.00 71.44 85 ASP A O 1
ATOM 680 N N . PRO A 1 86 ? -5.199 -19.071 13.352 1.00 74.50 86 PRO A N 1
ATOM 681 C CA . PRO A 1 86 ? -5.725 -19.067 14.721 1.00 74.50 86 PRO A CA 1
ATOM 682 C C . PRO A 1 86 ? -7.259 -19.067 14.758 1.00 74.50 86 PRO A C 1
ATOM 684 O O . PRO A 1 86 ? -7.891 -19.539 15.707 1.00 74.50 86 PRO A O 1
ATOM 687 N N . GLN A 1 87 ? -7.885 -18.558 13.692 1.00 77.69 87 GLN A N 1
ATOM 688 C CA . GLN A 1 87 ? -9.330 -18.550 13.554 1.00 77.69 87 GLN A CA 1
ATOM 689 C C . GLN A 1 87 ? -9.893 -19.947 13.238 1.00 77.69 87 GLN A C 1
ATOM 691 O O . GLN A 1 87 ? -11.007 -20.259 13.671 1.00 77.69 87 GLN A O 1
ATOM 696 N N . GLN A 1 88 ? -9.141 -20.815 12.560 1.00 82.69 88 GLN A N 1
ATOM 697 C CA . GLN A 1 88 ? -9.474 -22.225 12.382 1.00 82.69 88 GLN A CA 1
ATOM 698 C C . GLN A 1 88 ? -9.415 -22.986 13.715 1.00 82.69 88 GLN A C 1
ATOM 700 O O . GLN A 1 88 ? -10.376 -23.682 14.052 1.00 82.69 88 GLN A O 1
ATOM 705 N N . GLU A 1 89 ? -8.366 -22.800 14.518 1.00 85.69 89 GLU A N 1
ATOM 706 C CA . GLU A 1 89 ? -8.234 -23.484 15.816 1.00 85.69 89 GLU A CA 1
ATOM 707 C C . GLU A 1 89 ? -9.333 -23.061 16.810 1.00 85.69 89 GLU A C 1
ATOM 709 O O . GLU A 1 89 ? -9.912 -23.899 17.510 1.00 85.69 89 GLU A O 1
ATOM 714 N N . LEU A 1 90 ? -9.737 -21.784 16.795 1.00 88.50 90 LEU A N 1
ATOM 715 C CA . LEU A 1 90 ? -10.885 -21.304 17.571 1.00 88.50 90 LEU A CA 1
ATOM 716 C C . LEU A 1 90 ? -12.199 -21.997 17.163 1.00 88.50 90 LEU A C 1
ATOM 718 O O . LEU A 1 90 ? -13.009 -22.360 18.025 1.00 88.50 90 LEU A O 1
ATOM 722 N N . ARG A 1 91 ? -12.436 -22.185 15.857 1.00 87.50 91 ARG A N 1
ATOM 723 C CA . ARG A 1 91 ? -13.638 -22.877 15.352 1.00 87.50 91 ARG A CA 1
ATOM 724 C C . ARG A 1 91 ? -13.652 -24.338 15.790 1.00 87.50 91 ARG A C 1
ATOM 726 O O . ARG A 1 91 ? -14.704 -24.834 16.198 1.00 87.50 91 ARG A O 1
ATOM 733 N N . GLU A 1 92 ? -12.506 -25.007 15.737 1.00 90.88 92 GLU A N 1
ATOM 734 C CA . GLU A 1 92 ? -12.356 -26.394 16.180 1.00 90.88 92 GLU A CA 1
ATOM 735 C C . GLU A 1 92 ? -12.592 -26.529 17.693 1.00 90.88 92 GLU A C 1
ATOM 737 O O . GLU A 1 92 ? -13.399 -27.364 18.107 1.00 90.88 92 GLU A O 1
ATOM 742 N N . CYS A 1 93 ? -12.031 -25.630 18.509 1.00 91.25 93 CYS A N 1
ATOM 743 C CA . CYS A 1 93 ? -12.253 -25.591 19.960 1.00 91.25 93 CYS A CA 1
ATOM 744 C C . CYS A 1 93 ? -13.738 -25.395 20.320 1.00 91.25 93 CYS A C 1
ATOM 746 O O . CYS A 1 93 ? -14.302 -26.139 21.127 1.00 91.25 93 CYS A O 1
ATOM 748 N N . LYS A 1 94 ? -14.428 -24.446 19.667 1.00 90.19 94 LYS A N 1
ATOM 749 C CA . LYS A 1 94 ? -15.875 -24.231 19.869 1.00 90.19 94 LYS A CA 1
ATOM 750 C C . LYS A 1 94 ? -16.703 -25.446 19.449 1.00 90.19 94 LYS A C 1
ATOM 752 O O . LYS A 1 94 ? -17.672 -25.799 20.123 1.00 90.19 94 LYS A O 1
ATOM 757 N N . LYS A 1 95 ? -16.326 -26.109 18.353 1.00 90.12 95 LYS A N 1
ATOM 758 C CA . LYS A 1 95 ? -16.978 -27.341 17.894 1.00 90.12 95 LYS A CA 1
ATOM 759 C C . LYS A 1 95 ? -16.813 -28.465 18.917 1.00 90.12 95 LYS A C 1
ATOM 761 O O . LYS A 1 95 ? -17.787 -29.158 19.210 1.00 90.12 95 LYS A O 1
ATOM 766 N N . GLU A 1 96 ? -15.633 -28.596 19.517 1.00 91.19 96 GLU A N 1
ATOM 767 C CA . GLU A 1 96 ? -15.394 -29.557 20.592 1.00 91.19 96 GLU A CA 1
ATOM 768 C C . GLU A 1 96 ? -16.248 -29.241 21.831 1.00 91.19 96 GLU A C 1
ATOM 770 O O . GLU A 1 96 ? -16.940 -30.128 22.338 1.00 91.19 96 GLU A O 1
ATOM 775 N N . CYS A 1 97 ? -16.312 -27.972 22.254 1.00 90.75 97 CYS A N 1
ATOM 776 C CA . CYS A 1 97 ? -17.192 -27.529 23.341 1.00 90.75 97 CYS A CA 1
ATOM 777 C C . CYS A 1 97 ? -18.675 -27.851 23.086 1.00 90.75 97 CYS A C 1
ATOM 779 O O . CYS A 1 97 ? -19.397 -28.161 24.028 1.00 90.75 97 CYS A O 1
ATOM 781 N N . ARG A 1 98 ? -19.142 -27.806 21.830 1.00 87.38 98 ARG A N 1
ATOM 782 C CA . ARG A 1 98 ? -20.525 -28.165 21.453 1.00 87.38 98 ARG A CA 1
ATOM 783 C C . ARG A 1 98 ? -20.775 -29.667 21.387 1.00 87.38 98 ARG A C 1
ATOM 785 O O . ARG A 1 98 ? -21.907 -30.096 21.577 1.00 87.38 98 ARG A O 1
ATOM 792 N N . SER A 1 99 ? -19.741 -30.452 21.098 1.00 85.00 99 SER A N 1
ATOM 793 C CA . SER A 1 99 ? -19.836 -31.913 21.007 1.00 85.00 99 SER A CA 1
ATOM 794 C C . SER A 1 99 ? -19.910 -32.603 22.373 1.00 85.00 99 SER A C 1
ATOM 796 O O . SER A 1 99 ? -20.448 -33.704 22.484 1.00 85.00 99 SER A O 1
ATOM 798 N N . ARG A 1 100 ? -19.396 -31.959 23.426 1.00 81.12 100 ARG A N 1
ATOM 799 C CA . ARG A 1 100 ? -19.456 -32.467 24.801 1.00 81.12 100 ARG A CA 1
ATOM 800 C C . ARG A 1 100 ? -20.801 -32.113 25.448 1.00 81.12 100 ARG A C 1
ATOM 802 O O . ARG A 1 100 ? -21.312 -31.012 25.263 1.00 81.12 100 ARG A O 1
ATOM 809 N N . GLN A 1 101 ? -21.362 -33.033 26.239 1.00 77.06 101 GLN A N 1
ATOM 810 C CA . GLN A 1 101 ? -22.596 -32.792 27.000 1.00 77.06 101 GLN A CA 1
ATOM 811 C C . GLN A 1 101 ? -22.322 -31.865 28.191 1.00 77.06 101 GLN A C 1
ATOM 813 O O . GLN A 1 101 ? -22.099 -32.317 29.313 1.00 77.06 101 GLN A O 1
ATOM 818 N N . PHE A 1 102 ? -22.312 -30.560 27.934 1.00 81.56 102 PHE A N 1
ATOM 819 C CA . PHE A 1 102 ? -22.322 -29.535 28.971 1.00 81.56 102 PHE A CA 1
ATOM 820 C C . PHE A 1 102 ? -23.737 -29.006 29.192 1.00 81.56 102 PHE A C 1
ATOM 822 O O . PHE A 1 102 ? -24.553 -28.960 28.272 1.00 81.56 102 PHE A O 1
ATOM 829 N N . ASP A 1 103 ? -24.013 -28.551 30.411 1.00 88.06 103 ASP A N 1
ATOM 830 C CA . ASP A 1 103 ? -25.152 -27.678 30.658 1.00 88.06 103 ASP A CA 1
ATOM 831 C C . ASP A 1 103 ? -24.954 -26.327 29.927 1.00 88.06 103 ASP A C 1
ATOM 833 O O . ASP A 1 103 ? -23.818 -25.950 29.608 1.00 88.06 103 ASP A O 1
ATOM 837 N N . PRO A 1 104 ? -26.024 -25.551 29.676 1.00 85.31 104 PRO A N 1
ATOM 838 C CA . PRO A 1 104 ? -25.931 -24.292 28.931 1.00 85.31 104 PRO A CA 1
ATOM 839 C C . PRO A 1 104 ? -24.934 -23.279 29.519 1.00 85.31 104 PRO A C 1
ATOM 841 O O . PRO A 1 104 ? -24.369 -22.461 28.789 1.00 85.31 104 PRO A O 1
ATOM 844 N N . GLN A 1 105 ? -24.695 -23.315 30.833 1.00 86.62 105 GLN A N 1
ATOM 845 C CA . GLN A 1 105 ? -23.744 -22.429 31.502 1.00 86.62 105 GLN A CA 1
ATOM 846 C C . GLN A 1 105 ? -22.306 -22.964 31.390 1.00 86.62 105 GLN A C 1
ATOM 848 O O . GLN A 1 105 ? -21.362 -22.190 31.215 1.00 86.62 105 GLN A O 1
ATOM 853 N N . GLY A 1 106 ? -22.122 -24.283 31.458 1.00 88.81 106 GLY A N 1
ATOM 854 C CA . GLY A 1 106 ? -20.867 -24.978 31.176 1.00 88.81 106 GLY A CA 1
ATOM 855 C C . GLY A 1 106 ? -20.395 -24.776 29.736 1.00 88.81 106 GLY A C 1
ATOM 856 O O . GLY A 1 106 ? -19.215 -24.509 29.511 1.00 88.81 106 GLY A O 1
ATOM 857 N N . GLN A 1 107 ? -21.322 -24.795 28.778 1.00 89.81 107 GLN A N 1
ATOM 858 C CA . GLN A 1 107 ? -21.028 -24.571 27.365 1.00 89.81 107 GLN A CA 1
ATOM 859 C C . GLN A 1 107 ? -20.509 -23.153 27.108 1.00 89.81 107 GLN A C 1
ATOM 861 O O . GLN A 1 107 ? -19.456 -22.994 26.494 1.00 89.81 107 GLN A O 1
ATOM 866 N N . ARG A 1 108 ? -21.171 -22.127 27.664 1.00 87.06 108 ARG A N 1
ATOM 867 C CA . ARG A 1 108 ? -20.706 -20.731 27.564 1.00 87.06 108 ARG A CA 1
ATOM 868 C C . ARG A 1 108 ? -19.318 -20.541 28.170 1.00 87.06 108 ARG A C 1
ATOM 870 O O . ARG A 1 108 ? -18.465 -19.926 27.546 1.00 87.06 108 ARG A O 1
ATOM 877 N N . ARG A 1 109 ? -19.056 -21.127 29.343 1.00 90.44 109 ARG A N 1
ATOM 878 C CA . ARG A 1 109 ? -17.723 -21.093 29.975 1.00 90.44 109 ARG A CA 1
ATOM 879 C C . ARG A 1 109 ? -16.653 -21.822 29.156 1.00 90.44 109 ARG A C 1
ATOM 881 O O . ARG A 1 109 ? -15.481 -21.465 29.220 1.00 90.44 109 ARG A O 1
ATOM 888 N N . CYS A 1 110 ? -17.024 -22.871 28.423 1.00 90.44 110 CYS A N 1
ATOM 889 C CA . CYS A 1 110 ? -16.119 -23.579 27.519 1.00 90.44 110 CYS A CA 1
ATOM 890 C C . CYS A 1 110 ? -15.773 -22.714 26.301 1.00 90.44 110 CYS A C 1
ATOM 892 O O . CYS A 1 110 ? -14.595 -22.488 26.038 1.00 90.44 110 CYS A O 1
ATOM 894 N N . GLU A 1 111 ? -16.787 -22.166 25.622 1.00 90.25 111 GLU A N 1
ATOM 895 C CA . GLU A 1 111 ? -16.591 -21.289 24.462 1.00 90.25 111 GLU A CA 1
ATOM 896 C C . GLU A 1 111 ? -15.795 -20.026 24.833 1.00 90.25 111 GLU A C 1
ATOM 898 O O . GLU A 1 111 ? -14.883 -19.656 24.100 1.00 90.25 111 GLU A O 1
ATOM 903 N N . GLN A 1 112 ? -16.055 -19.432 26.002 1.00 88.00 112 GLN A N 1
ATOM 904 C CA . GLN A 1 112 ? -15.323 -18.260 26.494 1.00 88.00 112 GLN A CA 1
ATOM 905 C C . GLN A 1 112 ? -13.834 -18.556 26.730 1.00 88.00 112 GLN A C 1
ATOM 907 O O . GLN A 1 112 ? -12.984 -17.767 26.341 1.00 88.00 112 GLN A O 1
ATOM 912 N N . ARG A 1 113 ? -13.489 -19.732 27.273 1.00 89.75 113 ARG A N 1
ATOM 913 C CA . ARG A 1 113 ? -12.081 -20.150 27.407 1.00 89.75 113 ARG A CA 1
ATOM 914 C C . ARG A 1 113 ? -11.397 -20.396 26.065 1.00 89.75 113 ARG A C 1
ATOM 916 O O . ARG A 1 113 ? -10.199 -20.155 25.953 1.00 89.75 113 ARG A O 1
ATOM 923 N N . CYS A 1 114 ? -12.127 -20.888 25.061 1.00 88.06 114 CYS A N 1
ATOM 924 C CA . CYS A 1 114 ? -11.595 -20.976 23.700 1.00 88.06 114 CYS A CA 1
ATOM 925 C C . CYS A 1 114 ? -11.304 -19.573 23.144 1.00 88.06 114 CYS A C 1
ATOM 927 O O . CYS A 1 114 ? -10.250 -19.354 22.557 1.00 88.06 114 CYS A O 1
ATOM 929 N N . GLU A 1 115 ? -12.214 -18.618 23.345 1.00 87.62 115 GLU A N 1
ATOM 930 C CA . GLU A 1 115 ? -12.030 -17.229 22.909 1.00 87.62 115 GLU A CA 1
ATOM 931 C C . GLU A 1 115 ? -10.881 -16.529 23.632 1.00 87.62 115 GLU A C 1
ATOM 933 O O . GLU A 1 115 ? -10.131 -15.813 22.986 1.00 87.62 115 GLU A O 1
ATOM 938 N N . GLU A 1 116 ? -10.692 -16.753 24.931 1.00 84.44 116 GLU A N 1
ATOM 939 C CA . GLU A 1 116 ? -9.546 -16.205 25.669 1.00 84.44 116 GLU A CA 1
ATOM 940 C C . GLU A 1 116 ? -8.228 -16.802 25.164 1.00 84.44 116 GLU A C 1
ATOM 942 O O . GLU A 1 116 ? -7.296 -16.067 24.855 1.00 84.44 116 GLU A O 1
ATOM 947 N N . ARG A 1 117 ? -8.171 -18.130 24.993 1.00 82.31 117 ARG A N 1
ATOM 948 C CA . ARG A 1 117 ? -6.958 -18.827 24.542 1.00 82.31 117 ARG A CA 1
ATOM 949 C C . ARG A 1 117 ? -6.508 -18.395 23.144 1.00 82.31 117 ARG A C 1
ATOM 951 O O . ARG A 1 117 ? -5.320 -18.194 22.940 1.00 82.31 117 ARG A O 1
ATOM 958 N N . TYR A 1 118 ? -7.437 -18.288 22.194 1.00 78.94 118 TYR A N 1
ATOM 959 C CA . TYR A 1 118 ? -7.112 -18.029 20.782 1.00 78.94 118 TYR A CA 1
ATOM 960 C C . TYR A 1 118 ? -7.372 -16.577 20.348 1.00 78.94 118 TYR A C 1
ATOM 962 O O . TYR A 1 118 ? -6.936 -16.150 19.280 1.00 78.94 118 TYR A O 1
ATOM 970 N N . GLY A 1 119 ? -8.079 -15.793 21.162 1.00 67.00 119 GLY A N 1
ATOM 971 C CA . GLY A 1 119 ? -8.367 -14.384 20.897 1.00 67.00 119 GLY A CA 1
ATOM 972 C C . GLY A 1 119 ? -7.190 -13.455 21.184 1.00 67.00 119 GLY A C 1
ATOM 973 O O . GLY A 1 119 ? -7.115 -12.388 20.578 1.00 67.00 119 GLY A O 1
ATOM 974 N N . GLU A 1 120 ? -6.255 -13.848 22.054 1.00 60.88 120 GLU A N 1
ATOM 975 C CA . GLU A 1 120 ? -5.037 -13.070 22.321 1.00 60.88 120 GLU A CA 1
ATOM 976 C C . GLU A 1 120 ? -3.961 -13.285 21.242 1.00 60.88 120 GLU A C 1
ATOM 978 O O . GLU A 1 120 ? -3.342 -12.320 20.791 1.00 60.88 120 GLU A O 1
ATOM 983 N N . GLU A 1 121 ? -3.805 -14.507 20.719 1.00 54.19 121 GLU A N 1
ATOM 984 C CA . GLU A 1 121 ? -2.864 -14.796 19.621 1.00 54.19 121 GLU A CA 1
ATOM 985 C C . GLU A 1 121 ? -3.285 -14.151 18.289 1.00 54.19 121 GLU A C 1
ATOM 987 O O . GLU A 1 121 ? -2.436 -13.675 17.533 1.00 54.19 121 GLU A O 1
ATOM 992 N N . GLY A 1 122 ? -4.593 -14.027 18.032 1.00 52.75 122 GLY A N 1
ATOM 993 C CA . GLY A 1 122 ? -5.116 -13.260 16.894 1.00 52.75 122 GLY A CA 1
ATOM 994 C C . GLY A 1 122 ? -4.929 -11.740 17.017 1.00 52.75 122 GLY A C 1
ATOM 995 O O . GLY A 1 122 ? -4.957 -11.038 16.006 1.00 52.75 122 GLY A O 1
ATOM 996 N N . ARG A 1 123 ? -4.706 -11.215 18.232 1.00 48.25 123 ARG A N 1
ATOM 997 C CA . ARG A 1 123 ? -4.417 -9.788 18.464 1.00 48.25 123 ARG A CA 1
ATOM 998 C C . ARG A 1 123 ? -2.938 -9.463 18.258 1.00 48.25 123 ARG A C 1
ATOM 1000 O O . ARG A 1 123 ? -2.640 -8.439 17.662 1.00 48.25 123 ARG A O 1
ATOM 1007 N N . GLY A 1 124 ? -2.021 -10.356 18.638 1.00 46.78 124 GLY A N 1
ATOM 1008 C CA . GLY A 1 124 ? -0.573 -10.118 18.533 1.00 46.78 124 GLY A CA 1
ATOM 1009 C C . GLY A 1 124 ? 0.022 -10.162 17.116 1.00 46.78 124 GLY A C 1
ATOM 1010 O O . GLY A 1 124 ? 1.077 -9.580 16.893 1.00 46.78 124 GLY A O 1
ATOM 1011 N N . ARG A 1 125 ? -0.632 -10.818 16.143 1.00 46.03 125 ARG A N 1
ATOM 1012 C CA . ARG A 1 125 ? -0.182 -10.856 14.729 1.00 46.03 125 ARG A CA 1
ATOM 1013 C C . ARG A 1 125 ? -1.021 -10.008 13.765 1.00 46.03 125 ARG A C 1
ATOM 1015 O O . ARG A 1 125 ? -0.661 -9.885 12.602 1.00 46.03 125 ARG A O 1
ATOM 1022 N N . GLY A 1 126 ? -2.115 -9.410 14.242 1.00 43.53 126 GLY A N 1
ATOM 1023 C CA . GLY A 1 126 ? -2.987 -8.522 13.460 1.00 43.53 126 GLY A CA 1
ATOM 1024 C C . GLY A 1 126 ? -2.918 -7.040 13.853 1.00 43.53 126 GLY A C 1
ATOM 1025 O O . GLY A 1 126 ? -3.619 -6.227 13.254 1.00 43.53 126 GLY A O 1
ATOM 1026 N N . GLN A 1 127 ? -2.107 -6.674 14.853 1.00 40.75 127 GLN A N 1
ATOM 1027 C CA . GLN A 1 127 ? -2.007 -5.313 15.406 1.00 40.75 127 GLN A CA 1
ATOM 1028 C C . GLN A 1 127 ? -0.684 -4.603 15.069 1.00 40.75 127 GLN A C 1
ATOM 1030 O O . GLN A 1 127 ? -0.116 -3.907 15.896 1.00 40.75 127 GLN A O 1
ATOM 1035 N N . GLU A 1 128 ? -0.226 -4.703 13.821 1.00 42.09 128 GLU A N 1
ATOM 1036 C CA . GLU A 1 128 ? 0.525 -3.599 13.187 1.00 42.09 128 GLU A CA 1
ATOM 1037 C C . GLU A 1 128 ? -0.353 -2.825 12.183 1.00 42.09 128 GLU A C 1
ATOM 1039 O O . GLU A 1 128 ? 0.141 -2.104 11.324 1.00 42.09 128 GLU A O 1
ATOM 1044 N N . GLY A 1 129 ? -1.685 -2.940 12.290 1.00 43.09 129 GLY A N 1
ATOM 1045 C CA . GLY A 1 129 ? -2.604 -2.240 11.385 1.00 43.09 129 GLY A CA 1
ATOM 1046 C C . GLY A 1 129 ? -3.961 -1.839 11.962 1.00 43.09 129 GLY A C 1
ATOM 1047 O O . GLY A 1 129 ? -4.852 -1.511 11.185 1.00 43.09 129 GLY A O 1
ATOM 1048 N N . ARG A 1 130 ? -4.168 -1.880 13.286 1.00 46.53 130 ARG A N 1
ATOM 1049 C CA . ARG A 1 130 ? -5.424 -1.426 13.919 1.00 46.53 130 ARG A CA 1
ATOM 1050 C C . ARG A 1 130 ? -5.191 -0.808 15.299 1.00 46.53 130 ARG A C 1
ATOM 1052 O O . ARG A 1 130 ? -5.660 -1.337 16.295 1.00 46.53 130 ARG A O 1
ATOM 1059 N N . ASP A 1 131 ? -4.505 0.328 15.302 1.00 37.34 131 ASP A N 1
ATOM 1060 C CA . ASP A 1 131 ? -4.658 1.390 16.310 1.00 37.34 131 ASP A CA 1
ATOM 1061 C C . ASP A 1 131 ? -4.941 2.730 15.608 1.00 37.34 131 ASP A C 1
ATOM 1063 O O . ASP A 1 131 ? -4.418 3.785 15.949 1.00 37.34 131 ASP A O 1
ATOM 1067 N N . HIS A 1 132 ? -5.802 2.690 14.594 1.00 40.62 132 HIS A N 1
ATOM 1068 C CA . HIS A 1 132 ? -6.669 3.821 14.319 1.00 40.62 132 HIS A CA 1
ATOM 1069 C C . HIS A 1 132 ? -8.088 3.303 14.475 1.00 40.62 132 HIS A C 1
ATOM 1071 O O . HIS A 1 132 ? -8.556 2.452 13.718 1.00 40.62 132 HIS A O 1
ATOM 1077 N N . GLU A 1 133 ? -8.779 3.822 15.480 1.00 47.53 133 GLU A N 1
ATOM 1078 C CA . GLU A 1 133 ? -10.200 4.086 15.357 1.00 47.53 133 GLU A CA 1
ATOM 1079 C C . GLU A 1 133 ? -10.339 4.963 14.101 1.00 47.53 133 GLU A C 1
ATOM 1081 O O . GLU A 1 133 ? -10.219 6.183 14.166 1.00 47.53 133 GLU A O 1
ATOM 1086 N N . SER A 1 134 ? -10.414 4.329 12.923 1.00 47.56 134 SER A N 1
ATOM 1087 C CA . SER A 1 134 ? -10.734 4.999 11.668 1.00 47.56 134 SER A CA 1
ATOM 1088 C C . SER A 1 134 ? -12.163 5.461 11.826 1.00 47.56 134 SER A C 1
ATOM 1090 O O . SER A 1 134 ? -13.112 4.745 11.506 1.00 47.56 134 SER A O 1
ATOM 1092 N N . ARG A 1 135 ? -12.298 6.651 12.400 1.00 56.75 135 ARG A N 1
ATOM 1093 C CA . ARG A 1 135 ? -13.480 7.466 12.242 1.00 56.75 135 ARG A CA 1
ATOM 1094 C C . ARG A 1 135 ? -13.752 7.506 10.747 1.00 56.75 135 ARG A C 1
ATOM 1096 O O . ARG A 1 135 ? -12.844 7.754 9.955 1.00 56.75 135 ARG A O 1
ATOM 1103 N N . ASP A 1 136 ? -14.960 7.109 10.379 1.00 67.06 136 ASP A N 1
ATOM 1104 C CA . ASP A 1 136 ? -15.359 7.070 8.985 1.00 67.06 136 ASP A CA 1
ATOM 1105 C C . ASP A 1 136 ? -15.155 8.483 8.404 1.00 67.06 136 ASP A C 1
ATOM 1107 O O . ASP A 1 136 ? -15.737 9.428 8.950 1.00 67.06 136 ASP A O 1
ATOM 1111 N N . PRO A 1 137 ? -14.323 8.671 7.361 1.00 69.88 137 PRO A N 1
ATOM 1112 C CA . PRO A 1 137 ? -14.107 9.987 6.768 1.00 69.88 137 PRO A CA 1
ATOM 1113 C C . PRO A 1 137 ? -15.425 10.658 6.355 1.00 69.88 137 PRO A C 1
ATOM 1115 O O . PRO A 1 137 ? -15.536 11.883 6.390 1.00 69.88 137 PRO A O 1
ATOM 1118 N N . GLU A 1 138 ? -16.455 9.873 6.006 1.00 77.00 138 GLU A N 1
ATOM 1119 C CA . GLU A 1 138 ? -17.802 10.392 5.748 1.00 77.00 138 GLU A CA 1
ATOM 1120 C C . GLU A 1 138 ? -18.441 10.985 7.011 1.00 77.00 138 GLU A C 1
ATOM 1122 O O . GLU A 1 138 ? -19.011 12.075 6.946 1.00 77.00 138 GLU A O 1
ATOM 1127 N N . GLN A 1 139 ? -18.289 10.343 8.175 1.00 80.38 139 GLN A N 1
ATOM 1128 C CA . GLN A 1 139 ? -18.781 10.890 9.444 1.00 80.38 139 GLN A CA 1
ATOM 1129 C C . GLN A 1 139 ? -18.030 12.162 9.848 1.00 80.38 139 GLN A C 1
ATOM 1131 O O . GLN A 1 139 ? -18.662 13.127 10.276 1.00 80.38 139 GLN A O 1
ATOM 1136 N N . GLU A 1 140 ? -16.705 12.215 9.679 1.00 83.44 140 GLU A N 1
ATOM 1137 C CA . GLU A 1 140 ? -15.938 13.432 9.985 1.00 83.44 140 GLU A CA 1
ATOM 1138 C C . GLU A 1 140 ? -16.317 14.605 9.069 1.00 83.44 140 GLU A C 1
ATOM 1140 O O . GLU A 1 140 ? -16.460 15.745 9.532 1.00 83.44 140 GLU A O 1
ATOM 1145 N N . TYR A 1 141 ? -16.551 14.337 7.781 1.00 85.69 141 TYR A N 1
ATOM 1146 C CA . TYR A 1 141 ? -17.027 15.345 6.837 1.00 85.69 141 TYR A CA 1
ATOM 1147 C C . TYR A 1 141 ? -18.420 15.869 7.207 1.00 85.69 141 TYR A C 1
ATOM 1149 O O . TYR A 1 141 ? -18.647 17.085 7.209 1.00 85.69 141 TYR A O 1
ATOM 1157 N N . GLU A 1 142 ? -19.350 14.977 7.555 1.00 85.69 142 GLU A N 1
ATOM 1158 C CA . GLU A 1 142 ? -20.694 15.362 7.987 1.00 85.69 142 GLU A CA 1
ATOM 1159 C C . GLU A 1 142 ? -20.670 16.189 9.276 1.00 85.69 142 GLU A C 1
ATOM 1161 O O . GLU A 1 142 ? -21.342 17.223 9.345 1.00 85.69 142 GLU A O 1
ATOM 1166 N N . GLU A 1 143 ? -19.864 15.797 10.265 1.00 87.25 143 GLU A N 1
ATOM 1167 C CA . GLU A 1 143 ? -19.672 16.562 11.500 1.00 87.25 143 GLU A CA 1
ATOM 1168 C C . GLU A 1 143 ? -19.105 17.962 11.209 1.00 87.25 143 GLU A C 1
ATOM 1170 O O . GLU A 1 143 ? -19.627 18.962 11.713 1.00 87.25 143 GLU A O 1
ATOM 1175 N N . CYS A 1 144 ? -18.083 18.063 10.351 1.00 87.75 144 CYS A N 1
ATOM 1176 C CA . CYS A 1 144 ? -17.479 19.336 9.946 1.00 87.75 144 CYS A CA 1
ATOM 1177 C C . CYS A 1 144 ? -18.498 20.246 9.242 1.00 87.75 144 CYS A C 1
ATOM 1179 O O . CYS A 1 144 ? -18.643 21.427 9.576 1.00 87.75 144 CYS A O 1
ATOM 1181 N N . ARG A 1 145 ? -19.283 19.687 8.313 1.00 86.62 145 ARG A N 1
ATOM 1182 C CA . ARG A 1 145 ? -20.328 20.420 7.590 1.00 86.62 145 ARG A CA 1
ATOM 1183 C C . ARG A 1 145 ? -21.435 20.903 8.526 1.00 86.62 145 ARG A C 1
ATOM 1185 O O . ARG A 1 145 ? -21.872 22.051 8.411 1.00 86.62 145 ARG A O 1
ATOM 1192 N N . GLN A 1 146 ? -21.876 20.063 9.462 1.00 85.88 146 GLN A N 1
ATOM 1193 C CA . GLN A 1 146 ? -22.877 20.444 10.460 1.00 85.88 146 GLN A CA 1
ATOM 1194 C C . GLN A 1 146 ? -22.369 21.572 11.360 1.00 85.88 146 GLN A C 1
ATOM 1196 O O . GLN A 1 146 ? -23.104 22.532 11.597 1.00 85.88 146 GLN A O 1
ATOM 1201 N N . GLN A 1 147 ? -21.106 21.523 11.792 1.00 86.94 147 GLN A N 1
ATOM 1202 C CA . GLN A 1 147 ? -20.490 22.610 12.554 1.00 86.94 147 GLN A CA 1
ATOM 1203 C C . GLN A 1 147 ? -20.469 23.913 11.744 1.00 86.94 147 GLN A C 1
ATOM 1205 O O . GLN A 1 147 ? -20.937 24.940 12.239 1.00 86.94 147 GLN A O 1
ATOM 1210 N N . CYS A 1 148 ? -20.044 23.882 10.476 1.00 86.12 148 CYS A N 1
ATOM 1211 C CA . CYS A 1 148 ? -20.063 25.061 9.599 1.00 86.12 148 CYS A CA 1
ATOM 1212 C C . CYS A 1 148 ? -21.465 25.678 9.436 1.00 86.12 148 CYS A C 1
ATOM 1214 O O . CYS A 1 148 ? -21.582 26.895 9.296 1.00 86.12 148 CYS A O 1
ATOM 1216 N N . GLN A 1 149 ? -22.529 24.867 9.461 1.00 80.69 149 GLN A N 1
ATOM 1217 C CA . GLN A 1 149 ? -23.917 25.346 9.407 1.00 80.69 149 GLN A CA 1
ATOM 1218 C C . GLN A 1 149 ? -24.417 25.890 10.753 1.00 80.69 149 GLN A C 1
ATOM 1220 O O . GLN A 1 149 ? -25.263 26.785 10.781 1.00 80.69 149 GLN A O 1
ATOM 1225 N N . GLN A 1 150 ? -23.905 25.362 11.866 1.00 81.38 150 GLN A N 1
ATOM 1226 C CA . GLN A 1 150 ? -24.263 25.798 13.215 1.00 81.38 150 GLN A CA 1
ATOM 1227 C C . GLN A 1 150 ? -23.647 27.155 13.575 1.00 81.38 150 GLN A C 1
ATOM 1229 O O . GLN A 1 150 ? -24.270 27.957 14.279 1.00 81.38 150 GLN A O 1
ATOM 1234 N N . TYR A 1 151 ? -22.445 27.446 13.075 1.00 69.06 151 TYR A N 1
ATOM 1235 C CA . TYR A 1 151 ? -21.820 28.749 13.263 1.00 69.06 151 TYR A CA 1
ATOM 1236 C C . TYR A 1 151 ? -22.529 29.825 12.422 1.00 69.06 151 TYR A C 1
ATOM 1238 O O . TYR A 1 151 ? -22.507 29.808 11.193 1.00 69.06 151 TYR A O 1
ATOM 1246 N N . ARG A 1 152 ? -23.139 30.821 13.086 1.00 56.81 152 ARG A N 1
ATOM 1247 C CA . ARG A 1 152 ? -23.758 31.999 12.443 1.00 56.81 152 ARG A CA 1
ATOM 1248 C C . ARG A 1 152 ? -22.705 32.966 11.891 1.00 56.81 152 ARG A C 1
ATOM 1250 O O . ARG A 1 152 ? -22.499 34.057 12.421 1.00 56.81 152 ARG A O 1
ATOM 1257 N N . HIS A 1 153 ? -22.068 32.576 10.800 1.00 64.25 153 HIS A N 1
ATOM 1258 C CA . HIS A 1 153 ? -21.191 33.434 10.016 1.00 64.25 153 HIS A CA 1
ATOM 1259 C C . HIS A 1 153 ? -21.867 33.867 8.705 1.00 64.25 153 HIS A C 1
ATOM 1261 O O . HIS A 1 153 ? -22.828 33.257 8.244 1.00 64.25 153 HIS A O 1
ATOM 1267 N N . GLY A 1 154 ? -21.411 34.979 8.118 1.00 74.56 154 GLY A N 1
ATOM 1268 C CA . GLY A 1 154 ? -21.961 35.476 6.850 1.00 74.56 154 GLY A CA 1
ATOM 1269 C C . GLY A 1 154 ? -21.751 34.479 5.702 1.00 74.56 154 GLY A C 1
ATOM 1270 O O . GLY A 1 154 ? -20.818 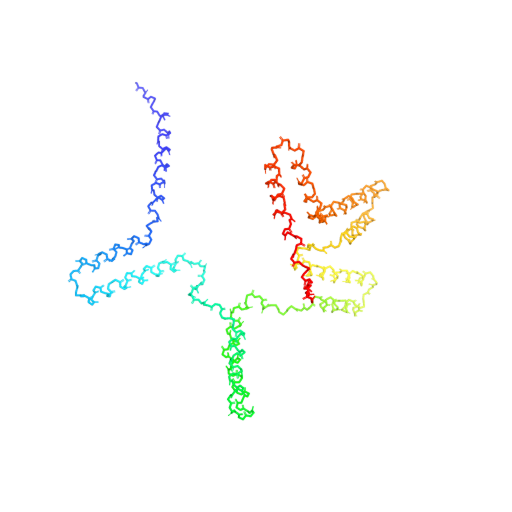33.681 5.735 1.00 74.56 154 GLY A O 1
ATOM 1271 N N . ARG A 1 155 ? -22.575 34.558 4.648 1.00 76.25 155 ARG A N 1
ATOM 1272 C CA . ARG A 1 155 ? -22.610 33.592 3.526 1.00 76.25 155 ARG A CA 1
ATOM 1273 C C . ARG A 1 155 ? -21.230 33.231 2.944 1.00 76.25 155 ARG A C 1
ATOM 1275 O O . ARG A 1 155 ? -20.953 32.066 2.696 1.00 76.25 155 ARG A O 1
ATOM 1282 N N . GLN A 1 156 ? -20.333 34.210 2.794 1.00 77.19 156 GLN A N 1
ATOM 1283 C CA . GLN A 1 156 ? -18.968 33.973 2.294 1.00 77.19 156 GLN A CA 1
ATOM 1284 C C . GLN A 1 156 ? -18.074 33.172 3.254 1.00 77.19 156 GLN A C 1
ATOM 1286 O O . GLN A 1 156 ? -17.172 32.466 2.811 1.00 77.19 156 GLN A O 1
ATOM 1291 N N . GLN A 1 157 ? -18.276 33.304 4.564 1.00 79.31 157 GLN A N 1
ATOM 1292 C CA . GLN A 1 157 ? -17.516 32.562 5.572 1.00 79.31 157 GLN A CA 1
ATOM 1293 C C . GLN A 1 157 ? -18.011 31.114 5.661 1.00 79.31 157 GLN A C 1
ATOM 1295 O O . GLN A 1 157 ? -17.194 30.209 5.797 1.00 79.31 157 GLN A O 1
ATOM 1300 N N . GLN A 1 158 ? -19.314 30.892 5.473 1.00 82.12 158 GLN A N 1
ATOM 1301 C CA . GLN A 1 158 ? -19.897 29.553 5.393 1.00 82.12 158 GLN A CA 1
ATOM 1302 C C . GLN A 1 158 ? -19.364 28.773 4.181 1.00 82.12 158 GLN A C 1
ATOM 1304 O O . GLN A 1 158 ? -18.838 27.678 4.346 1.00 82.12 158 GLN A O 1
ATOM 1309 N N . GLU A 1 159 ? -19.368 29.375 2.987 1.00 81.88 159 GLU A N 1
ATOM 1310 C CA . GLU A 1 159 ? -18.808 28.748 1.775 1.00 81.88 159 GLU A CA 1
ATOM 1311 C C . GLU A 1 159 ? -17.298 28.470 1.868 1.00 81.88 159 GLU A C 1
ATOM 1313 O O . GLU A 1 159 ? -16.769 27.611 1.161 1.00 81.88 159 GLU A O 1
ATOM 1318 N N . ARG A 1 160 ? -16.566 29.236 2.685 1.00 86.56 160 ARG A N 1
ATOM 1319 C CA . ARG A 1 160 ? -15.143 28.988 2.943 1.00 86.56 160 ARG A CA 1
ATOM 1320 C C . ARG A 1 160 ? -14.956 27.812 3.903 1.00 86.56 160 ARG A C 1
ATOM 1322 O O . ARG A 1 160 ? -14.060 27.010 3.681 1.00 86.56 160 ARG A O 1
ATOM 1329 N N . CYS A 1 161 ? -15.800 27.719 4.928 1.00 86.75 161 CYS A N 1
ATOM 1330 C CA . CYS A 1 161 ? -15.798 26.630 5.904 1.00 86.75 161 CYS A CA 1
ATOM 1331 C C . CYS A 1 161 ? -16.124 25.288 5.230 1.00 86.75 161 CYS A C 1
ATOM 1333 O O . CYS A 1 161 ? -15.355 24.340 5.346 1.00 86.75 161 CYS A O 1
ATOM 1335 N N . GLU A 1 162 ? -17.191 25.238 4.424 1.00 85.44 162 GLU A N 1
ATOM 1336 C CA . GLU A 1 162 ? -17.582 24.019 3.700 1.00 85.44 162 GLU A CA 1
ATOM 1337 C C . GLU A 1 162 ? -16.491 23.542 2.729 1.00 85.44 162 GLU A C 1
ATOM 1339 O O . GLU A 1 162 ? -16.205 22.347 2.669 1.00 85.44 162 GLU A O 1
ATOM 1344 N N . ARG A 1 163 ? -15.815 24.472 2.037 1.00 84.19 163 ARG A N 1
ATOM 1345 C CA . ARG A 1 163 ? -14.679 24.140 1.163 1.00 84.19 163 ARG A CA 1
ATOM 1346 C C . ARG A 1 163 ? -13.506 23.512 1.911 1.00 84.19 163 ARG A C 1
ATOM 1348 O O . ARG A 1 163 ? -12.897 22.589 1.389 1.00 84.19 163 ARG A O 1
ATOM 1355 N N . GLN A 1 164 ? -13.202 23.982 3.119 1.00 86.19 164 GLN A N 1
ATOM 1356 C CA . GLN A 1 164 ? -12.127 23.405 3.931 1.00 86.19 164 GLN A CA 1
ATOM 1357 C C . GLN A 1 164 ? -12.472 21.999 4.434 1.00 86.19 164 GLN A C 1
ATOM 1359 O O . GLN A 1 164 ? -11.597 21.138 4.459 1.00 86.19 164 GLN A O 1
ATOM 1364 N N . CYS A 1 165 ? -13.736 21.749 4.797 1.00 86.62 165 CYS A N 1
ATOM 1365 C CA . CYS A 1 165 ? -14.190 20.400 5.144 1.00 86.62 165 CYS A CA 1
ATOM 1366 C C . CYS A 1 165 ? -14.054 19.442 3.949 1.00 86.62 165 CYS A C 1
ATOM 1368 O O . CYS A 1 165 ? -13.598 18.315 4.110 1.00 86.62 165 CYS A O 1
ATOM 1370 N N . GLU A 1 166 ? -14.429 19.891 2.747 1.00 84.00 166 GLU A N 1
ATOM 1371 C CA . GLU A 1 166 ? -14.334 19.085 1.524 1.00 84.00 166 GLU A CA 1
ATOM 1372 C C . GLU A 1 166 ? -12.881 18.785 1.135 1.00 84.00 166 GLU A C 1
ATOM 1374 O O . GLU A 1 166 ? -12.566 17.663 0.746 1.00 84.00 166 GLU A O 1
ATOM 1379 N N . GLU A 1 167 ? -11.986 19.765 1.262 1.00 82.69 167 GLU A N 1
ATOM 1380 C CA . GLU A 1 167 ? -10.556 19.591 0.995 1.00 82.69 167 GLU A CA 1
ATOM 1381 C C . GLU A 1 167 ? -9.934 18.562 1.946 1.00 82.69 167 GLU A C 1
ATOM 1383 O O . GLU A 1 167 ? -9.283 17.627 1.484 1.00 82.69 167 GLU A O 1
ATOM 1388 N N . ARG A 1 168 ? -10.238 18.646 3.249 1.00 81.00 168 ARG A N 1
ATOM 1389 C CA . ARG A 1 168 ? -9.766 17.672 4.243 1.00 81.00 168 ARG A CA 1
ATOM 1390 C C . ARG A 1 168 ? -10.295 16.260 3.969 1.00 81.00 168 ARG A C 1
ATOM 1392 O O . ARG A 1 168 ? -9.518 15.312 3.959 1.00 81.00 168 ARG A O 1
ATOM 1399 N N . TYR A 1 169 ? -11.584 16.132 3.654 1.00 81.31 169 TYR A N 1
ATOM 1400 C CA . TYR A 1 169 ? -12.187 14.850 3.276 1.00 81.31 169 TYR A CA 1
ATOM 1401 C C . TYR A 1 169 ? -11.516 14.239 2.034 1.00 81.31 169 TYR A C 1
ATOM 1403 O O . TYR A 1 169 ? -11.262 13.036 1.977 1.00 81.31 169 TYR A O 1
ATOM 1411 N N . ARG A 1 170 ? -11.177 15.067 1.036 1.00 76.06 170 ARG A N 1
ATOM 1412 C CA . ARG A 1 170 ? -10.446 14.625 -0.163 1.00 76.06 170 ARG A CA 1
ATOM 1413 C C . ARG A 1 170 ? -9.014 14.201 0.151 1.00 76.06 170 ARG A C 1
ATOM 1415 O O . ARG A 1 170 ? -8.557 13.220 -0.425 1.00 76.06 170 ARG A O 1
ATOM 1422 N N . GLU A 1 171 ? -8.313 14.904 1.035 1.00 73.38 171 GLU A N 1
ATOM 1423 C CA . GLU A 1 171 ? -6.951 14.546 1.455 1.00 73.38 171 GLU A CA 1
ATOM 1424 C C . GLU A 1 171 ? -6.909 13.239 2.255 1.00 73.38 171 GLU A C 1
ATOM 1426 O O . GLU A 1 171 ? -6.018 12.416 2.039 1.00 73.38 171 GLU A O 1
ATOM 1431 N N . GLU A 1 172 ? -7.874 13.024 3.149 1.00 69.56 172 GLU A N 1
ATOM 1432 C CA . GLU A 1 172 ? -7.982 11.805 3.959 1.00 69.56 172 GLU A CA 1
ATOM 1433 C C . GLU A 1 172 ? -8.397 10.602 3.107 1.00 69.56 172 GLU A C 1
ATOM 1435 O O . GLU A 1 172 ? -7.814 9.523 3.227 1.00 69.56 172 GLU A O 1
ATOM 1440 N N . ARG A 1 173 ? -9.324 10.796 2.160 1.00 67.75 173 ARG A N 1
ATOM 1441 C CA . ARG A 1 173 ? -9.694 9.762 1.183 1.00 67.75 173 ARG A CA 1
ATOM 1442 C C . ARG A 1 173 ? -8.573 9.490 0.169 1.00 67.75 173 ARG A C 1
ATOM 1444 O O . ARG A 1 173 ? -8.374 8.348 -0.235 1.00 67.75 173 ARG A O 1
ATOM 1451 N N . GLY A 1 174 ? -7.824 10.520 -0.224 1.00 54.84 174 GLY A N 1
ATOM 1452 C CA . GLY A 1 174 ? -6.755 10.452 -1.225 1.00 54.84 174 GLY A CA 1
ATOM 1453 C C . GLY A 1 174 ? -5.440 9.840 -0.730 1.00 54.84 174 GLY A C 1
ATOM 1454 O O . GLY A 1 174 ? -4.613 9.439 -1.545 1.00 54.84 174 GLY A O 1
ATOM 1455 N N . GLN A 1 175 ? -5.233 9.718 0.585 1.00 49.19 175 GLN A N 1
ATOM 1456 C CA . GLN A 1 175 ? -4.044 9.063 1.152 1.00 49.19 175 GLN A CA 1
ATOM 1457 C C . GLN A 1 175 ? -4.139 7.525 1.188 1.00 49.19 175 GLN A C 1
ATOM 1459 O O . GLN A 1 175 ? -3.131 6.861 1.426 1.00 49.19 175 GLN A O 1
ATOM 1464 N N . GLY A 1 176 ? -5.310 6.944 0.898 1.00 44.09 176 GLY A N 1
ATOM 1465 C CA . GLY A 1 176 ? -5.541 5.492 0.911 1.00 44.09 176 GLY A CA 1
ATOM 1466 C C . GLY A 1 176 ? -5.340 4.765 -0.423 1.00 44.09 176 GLY A C 1
ATOM 1467 O O . GLY A 1 176 ? -5.396 3.538 -0.464 1.00 44.09 176 GLY A O 1
ATOM 1468 N N . GLY A 1 177 ? -5.092 5.477 -1.519 1.00 40.88 177 GLY A N 1
ATOM 1469 C CA . GLY A 1 177 ? -4.932 4.854 -2.825 1.00 40.88 177 GLY A CA 1
ATOM 1470 C C . GLY A 1 177 ? -4.299 5.817 -3.804 1.00 40.88 177 GLY A C 1
ATOM 1471 O O . GLY A 1 177 ? -4.832 6.885 -4.084 1.00 40.88 177 GLY A O 1
ATOM 1472 N N . ARG A 1 178 ? -3.161 5.421 -4.372 1.00 42.06 178 ARG A N 1
ATOM 1473 C CA . ARG A 1 178 ? -2.777 5.909 -5.691 1.00 42.06 178 ARG A CA 1
ATOM 1474 C C . ARG A 1 178 ? -3.907 5.456 -6.610 1.00 42.06 178 ARG A C 1
ATOM 1476 O O . ARG A 1 178 ? -4.008 4.271 -6.900 1.00 42.06 178 ARG A O 1
ATOM 1483 N N . ASP A 1 179 ? -4.818 6.375 -6.889 1.00 43.34 179 ASP A N 1
ATOM 1484 C CA . ASP A 1 179 ? -6.121 6.113 -7.484 1.00 43.34 179 ASP A CA 1
ATOM 1485 C C . ASP A 1 179 ? -5.926 5.626 -8.926 1.00 43.34 179 ASP A C 1
ATOM 1487 O O . ASP A 1 179 ? -5.882 6.398 -9.879 1.00 43.34 179 ASP A O 1
ATOM 1491 N N . GLU A 1 180 ? -5.730 4.317 -9.078 1.00 49.81 180 GLU A N 1
ATOM 1492 C CA . GLU A 1 180 ? -5.663 3.615 -10.364 1.00 49.81 180 GLU A CA 1
ATOM 1493 C C . GLU A 1 180 ? -7.045 3.579 -11.048 1.00 49.81 180 GLU A C 1
ATOM 1495 O O . GLU A 1 180 ? -7.204 2.970 -12.097 1.00 49.81 180 GLU A O 1
ATOM 1500 N N . ASN A 1 181 ? -8.053 4.234 -10.455 1.00 49.53 181 ASN A N 1
ATOM 1501 C CA . ASN A 1 181 ? -9.436 4.263 -10.914 1.00 49.53 181 ASN A CA 1
ATOM 1502 C C . ASN A 1 181 ? -10.064 5.666 -10.814 1.00 49.53 181 ASN A C 1
ATOM 1504 O O . ASN A 1 181 ? -11.279 5.810 -10.651 1.00 49.53 181 ASN A O 1
ATOM 1508 N N . ARG A 1 182 ? -9.251 6.728 -10.901 1.00 58.91 182 ARG A N 1
ATOM 1509 C CA . ARG A 1 182 ? -9.801 8.081 -11.005 1.00 58.91 182 ARG A CA 1
ATOM 1510 C C . ARG A 1 182 ? -10.443 8.244 -12.377 1.00 58.91 182 ARG A C 1
ATOM 1512 O O . ARG A 1 182 ? -9.766 8.172 -13.399 1.00 58.91 182 ARG A O 1
ATOM 1519 N N . ASP A 1 183 ? -11.758 8.446 -12.384 1.00 64.31 183 ASP A N 1
ATOM 1520 C CA . ASP A 1 183 ? -12.542 8.554 -13.610 1.00 64.31 183 ASP A CA 1
ATOM 1521 C C . ASP A 1 183 ? -11.954 9.656 -14.527 1.00 64.31 183 ASP A C 1
ATOM 1523 O O . ASP A 1 183 ? -11.897 10.829 -14.129 1.00 64.31 183 ASP A O 1
ATOM 1527 N N . PRO A 1 184 ? -11.507 9.317 -15.755 1.00 65.62 184 PRO A N 1
ATOM 1528 C CA . PRO A 1 184 ? -10.879 10.275 -16.668 1.00 65.62 184 PRO A CA 1
ATOM 1529 C C . PRO A 1 184 ? -11.780 11.460 -17.048 1.00 65.62 184 PRO A C 1
ATOM 1531 O O . PRO A 1 184 ? -11.302 12.474 -17.567 1.00 65.62 184 PRO A O 1
ATOM 1534 N N . GLU A 1 185 ? -13.093 11.333 -16.855 1.00 72.75 185 GLU A N 1
ATOM 1535 C CA . GLU A 1 185 ? -14.069 12.397 -17.059 1.00 72.75 185 GLU A CA 1
ATOM 1536 C C . GLU A 1 185 ? -14.026 13.412 -15.910 1.00 72.75 185 GLU A C 1
ATOM 1538 O O . GLU A 1 185 ? -14.017 14.616 -16.177 1.00 72.75 185 GLU A O 1
ATOM 1543 N N . GLN A 1 186 ? -13.873 12.959 -14.660 1.00 76.75 186 GLN A N 1
ATOM 1544 C CA . GLN A 1 186 ? -13.730 13.845 -13.496 1.00 76.75 186 GLN A CA 1
ATOM 1545 C C . GLN A 1 186 ? -12.435 14.664 -13.550 1.00 76.75 186 GLN A C 1
ATOM 1547 O O . GLN A 1 186 ? -12.464 15.878 -13.340 1.00 76.75 186 GLN A O 1
ATOM 1552 N N . GLU A 1 187 ? -11.304 14.053 -13.919 1.00 80.25 187 GLU A N 1
ATOM 1553 C CA . GLU A 1 187 ? -10.041 14.793 -14.079 1.00 80.25 187 GLU A CA 1
ATOM 1554 C C . GLU A 1 187 ? -10.126 15.863 -15.180 1.00 80.25 187 GLU A C 1
ATOM 1556 O O . GLU A 1 187 ? -9.570 16.962 -15.060 1.00 80.25 187 GLU A O 1
ATOM 1561 N N . TYR A 1 188 ? -10.849 15.565 -16.264 1.00 83.56 188 TYR A N 1
ATOM 1562 C CA . TYR A 1 188 ? -11.076 16.520 -17.344 1.00 83.56 188 TYR A CA 1
ATOM 1563 C C . TYR A 1 188 ? -11.943 17.700 -16.892 1.00 83.56 188 TYR A C 1
ATOM 1565 O O . TYR A 1 188 ? -11.647 18.850 -17.239 1.00 83.56 188 TYR A O 1
ATOM 1573 N N . GLU A 1 189 ? -12.991 17.443 -16.109 1.00 83.69 189 GLU A N 1
ATOM 1574 C CA . GLU A 1 189 ? -13.843 18.496 -15.560 1.00 83.69 189 GLU A CA 1
ATOM 1575 C C . GLU A 1 189 ? -13.089 19.404 -14.586 1.00 83.69 189 GLU A C 1
ATOM 1577 O O . GLU A 1 189 ? -13.1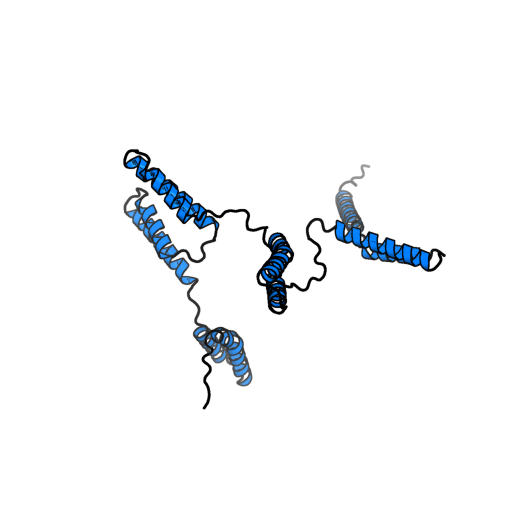86 20.629 -14.711 1.00 83.69 189 GLU A O 1
ATOM 1582 N N . GLU A 1 190 ? -12.278 18.842 -13.687 1.00 84.06 190 GLU A N 1
ATOM 1583 C CA . GLU A 1 190 ? -11.421 19.608 -12.773 1.00 84.06 190 GLU A CA 1
ATOM 1584 C C . GLU A 1 190 ? -10.427 20.494 -13.542 1.00 84.06 190 GLU A C 1
ATOM 1586 O O . GLU A 1 190 ? -10.343 21.702 -13.296 1.00 84.06 190 GLU A O 1
ATOM 1591 N N . CYS A 1 191 ? -9.738 19.931 -14.542 1.00 85.62 191 CYS A N 1
ATOM 1592 C CA . CYS A 1 191 ? -8.806 20.665 -15.403 1.00 85.62 191 CYS A CA 1
ATOM 1593 C C . CYS A 1 191 ? -9.506 21.828 -16.127 1.00 85.62 191 CYS A C 1
ATOM 1595 O O . CYS A 1 191 ? -9.013 22.960 -16.159 1.00 85.62 191 CYS A O 1
ATOM 1597 N N . ARG A 1 192 ? -10.714 21.591 -16.653 1.00 84.31 192 ARG A N 1
ATOM 1598 C CA . ARG A 1 192 ? -11.505 22.619 -17.337 1.00 84.31 192 ARG A CA 1
ATOM 1599 C C . ARG A 1 192 ? -11.975 23.720 -16.390 1.00 84.31 192 ARG A C 1
ATOM 1601 O O . ARG A 1 192 ? -11.971 24.894 -16.771 1.00 84.31 192 ARG A O 1
ATOM 1608 N N . GLN A 1 193 ? -12.390 23.369 -15.175 1.00 83.44 193 GLN A N 1
ATOM 1609 C CA . GLN A 1 193 ? -12.777 24.350 -14.163 1.00 83.44 193 GLN A CA 1
ATOM 1610 C C . GLN A 1 193 ? -11.590 25.228 -13.764 1.00 83.44 193 GLN A C 1
ATOM 1612 O O . GLN A 1 193 ? -11.734 26.450 -13.743 1.00 83.44 193 GLN A O 1
ATOM 1617 N N . GLN A 1 194 ? -10.407 24.642 -13.566 1.00 84.00 194 GLN A N 1
ATOM 1618 C CA . GLN A 1 194 ? -9.180 25.397 -13.308 1.00 84.00 194 GLN A CA 1
ATOM 1619 C C . GLN A 1 194 ? -8.857 26.349 -14.468 1.00 84.00 194 GLN A C 1
ATOM 1621 O O . GLN A 1 194 ? -8.684 27.547 -14.241 1.00 84.00 194 GLN A O 1
ATOM 1626 N N . CYS A 1 195 ? -8.900 25.881 -15.722 1.00 85.25 195 CYS A N 1
ATOM 1627 C CA . CYS A 1 195 ? -8.695 26.735 -16.900 1.00 85.25 195 CYS A CA 1
ATOM 1628 C C . CYS A 1 195 ? -9.674 27.925 -16.979 1.00 85.25 195 CYS A C 1
ATOM 1630 O O . CYS A 1 195 ? -9.332 28.957 -17.553 1.00 85.25 195 CYS A O 1
ATOM 1632 N N . ARG A 1 196 ? -10.897 27.795 -16.440 1.00 80.50 196 ARG A N 1
ATOM 1633 C CA . ARG A 1 196 ? -11.888 28.889 -16.363 1.00 80.50 196 ARG A CA 1
ATOM 1634 C C . ARG A 1 196 ? -11.643 29.835 -15.194 1.00 80.50 196 ARG A C 1
ATOM 1636 O O . ARG A 1 196 ? -12.015 31.003 -15.276 1.00 80.50 196 ARG A O 1
ATOM 1643 N N . GLN A 1 197 ? -11.082 29.322 -14.104 1.00 79.44 197 GLN A N 1
ATOM 1644 C CA . GLN A 1 197 ? -10.828 30.080 -12.885 1.00 79.44 197 GLN A CA 1
ATOM 1645 C C . GLN A 1 197 ? -9.630 31.023 -13.049 1.00 79.44 197 GLN A C 1
ATOM 1647 O O . GLN A 1 197 ? -9.644 32.140 -12.530 1.00 79.44 197 GLN A O 1
ATOM 1652 N N . TYR A 1 198 ? -8.627 30.616 -13.830 1.00 69.50 198 TYR A N 1
ATOM 1653 C CA . TYR A 1 198 ? -7.551 31.507 -14.246 1.00 69.50 198 TYR A CA 1
ATOM 1654 C C . TYR A 1 198 ? -8.062 32.507 -15.300 1.00 69.50 198 TYR A C 1
ATOM 1656 O O . TYR A 1 198 ? -8.492 32.120 -16.386 1.00 69.50 198 TYR A O 1
ATOM 1664 N N . GLN A 1 199 ? -8.007 33.812 -14.994 1.00 57.06 199 GLN A N 1
ATOM 1665 C CA . GLN A 1 199 ? -8.374 34.897 -15.920 1.00 57.06 199 GLN A CA 1
ATOM 1666 C C . GLN A 1 199 ? -7.334 35.053 -17.035 1.00 57.06 199 GLN A C 1
ATOM 1668 O O . GLN A 1 199 ? -6.523 35.979 -17.063 1.00 57.06 199 GLN A O 1
ATOM 1673 N N . HIS A 1 200 ? -7.369 34.127 -17.978 1.00 64.31 200 HIS A N 1
ATOM 1674 C CA . HIS A 1 200 ? -6.581 34.172 -19.191 1.00 64.31 200 HIS A CA 1
ATOM 1675 C C . HIS A 1 200 ? -7.446 34.640 -20.368 1.00 64.31 200 HIS A C 1
ATOM 1677 O O . HIS A 1 200 ? -8.649 34.390 -20.424 1.00 64.31 200 HIS A O 1
ATOM 1683 N N . GLY A 1 201 ? -6.849 35.354 -21.328 1.00 73.88 201 GLY A N 1
ATOM 1684 C CA . GLY A 1 201 ? -7.578 35.806 -22.519 1.00 73.88 201 GLY A CA 1
ATOM 1685 C C . GLY A 1 201 ? -8.120 34.620 -23.332 1.00 73.88 201 GLY A C 1
ATOM 1686 O O . GLY A 1 201 ? -7.555 33.529 -23.277 1.00 73.88 201 GLY A O 1
ATOM 1687 N N . ARG A 1 202 ? -9.166 34.824 -24.151 1.00 77.50 202 ARG A N 1
ATOM 1688 C CA . ARG A 1 202 ? -9.855 33.755 -24.923 1.00 77.50 202 ARG A CA 1
ATOM 1689 C C . ARG A 1 202 ? -8.916 32.721 -25.571 1.00 77.50 202 ARG A C 1
ATOM 1691 O O . ARG A 1 202 ? -9.145 31.524 -25.467 1.00 77.50 202 ARG A O 1
ATOM 1698 N N . ARG A 1 203 ? -7.818 33.173 -26.191 1.00 78.75 203 ARG A N 1
ATOM 1699 C CA . ARG A 1 203 ? -6.839 32.292 -26.866 1.00 78.75 203 ARG A CA 1
ATOM 1700 C C . ARG A 1 203 ? -6.041 31.393 -25.916 1.00 78.75 203 ARG A C 1
ATOM 1702 O O . ARG A 1 203 ? -5.601 30.319 -26.308 1.00 78.75 203 ARG A O 1
ATOM 1709 N N . GLN A 1 204 ? -5.789 31.855 -24.699 1.00 79.56 204 GLN A N 1
ATOM 1710 C CA . GLN A 1 204 ? -5.065 31.100 -23.676 1.00 79.56 204 GLN A CA 1
ATOM 1711 C C . GLN A 1 204 ? -5.997 30.072 -23.023 1.00 79.56 204 GLN A C 1
ATOM 1713 O O . GLN A 1 204 ? -5.581 28.940 -22.798 1.00 79.56 204 GLN A O 1
ATOM 1718 N N . GLN A 1 205 ? -7.273 30.427 -22.838 1.00 82.06 205 GLN A N 1
ATOM 1719 C CA . GLN A 1 205 ? -8.305 29.503 -22.371 1.00 82.06 205 GLN A CA 1
ATOM 1720 C C . GLN A 1 205 ? -8.508 28.334 -23.347 1.00 82.06 205 GLN A C 1
ATOM 1722 O O . GLN A 1 205 ? -8.445 27.179 -22.938 1.00 82.06 205 GLN A O 1
ATOM 1727 N N . GLU A 1 206 ? -8.635 28.610 -24.650 1.00 83.25 206 GLU A N 1
ATOM 1728 C CA . GLU A 1 206 ? -8.744 27.561 -25.678 1.00 83.25 206 GLU A CA 1
ATOM 1729 C C . GLU A 1 206 ? -7.512 26.643 -25.729 1.00 83.25 206 GLU A C 1
ATOM 1731 O O . GLU A 1 206 ? -7.630 25.455 -26.021 1.00 83.25 206 GLU A O 1
ATOM 1736 N N . ARG A 1 207 ? -6.313 27.176 -25.464 1.00 86.50 207 ARG A N 1
ATOM 1737 C CA . ARG A 1 207 ? -5.084 26.371 -25.403 1.00 86.50 207 ARG A CA 1
ATOM 1738 C C . ARG A 1 207 ? -5.075 25.462 -24.171 1.00 86.50 207 ARG A C 1
ATOM 1740 O O . ARG A 1 207 ? -4.655 24.316 -24.284 1.00 86.50 207 ARG A O 1
ATOM 1747 N N . CYS A 1 208 ? -5.547 25.968 -23.034 1.00 86.88 208 CYS A N 1
ATOM 1748 C CA . CYS A 1 208 ? -5.665 25.218 -21.786 1.00 86.88 208 CYS A CA 1
ATOM 1749 C C . CYS A 1 208 ? -6.671 24.064 -21.930 1.00 86.88 208 CYS A C 1
ATOM 1751 O O . CYS A 1 208 ? -6.329 22.915 -21.662 1.00 86.88 208 CYS A O 1
ATOM 1753 N N . GLU A 1 209 ? -7.864 24.331 -22.479 1.00 85.19 209 GLU A N 1
ATOM 1754 C CA . GLU A 1 209 ? -8.882 23.292 -22.700 1.00 85.19 209 GLU A CA 1
ATOM 1755 C C . GLU A 1 209 ? -8.395 22.187 -23.657 1.00 85.19 209 GLU A C 1
ATOM 1757 O O . GLU A 1 209 ? -8.654 21.008 -23.410 1.00 85.19 209 GLU A O 1
ATOM 1762 N N . ARG A 1 210 ? -7.626 22.534 -24.703 1.00 86.06 210 ARG A N 1
ATOM 1763 C CA . ARG A 1 210 ? -7.013 21.532 -25.597 1.00 86.06 210 ARG A CA 1
ATOM 1764 C C . ARG A 1 210 ? -6.013 20.631 -24.876 1.00 86.06 210 ARG A C 1
ATOM 1766 O O . ARG A 1 210 ? -6.025 19.428 -25.106 1.00 86.06 210 ARG A O 1
ATOM 1773 N N . GLN A 1 211 ? -5.181 21.184 -23.994 1.00 85.50 211 GLN A N 1
ATOM 1774 C CA . GLN A 1 211 ? -4.227 20.381 -23.220 1.00 85.50 211 GLN A CA 1
ATOM 1775 C C . GLN A 1 211 ? -4.934 19.419 -22.255 1.00 85.50 211 GLN A C 1
ATOM 1777 O O . GLN A 1 211 ? -4.507 18.271 -22.117 1.00 85.50 211 GLN A O 1
ATOM 1782 N N . CYS A 1 212 ? -6.037 19.846 -21.629 1.00 86.12 212 CYS A N 1
ATOM 1783 C CA . CYS A 1 212 ? -6.872 18.954 -20.820 1.00 86.12 212 CYS A CA 1
ATOM 1784 C C . CYS A 1 212 ? -7.447 17.805 -21.669 1.00 86.12 212 CYS A C 1
ATOM 1786 O O . CYS A 1 212 ? -7.463 16.652 -21.239 1.00 86.12 212 CYS A O 1
ATOM 1788 N N . GLU A 1 213 ? -7.902 18.097 -22.892 1.00 84.44 213 GLU A N 1
ATOM 1789 C CA . GLU A 1 213 ? -8.455 17.081 -23.792 1.00 84.44 213 GLU A CA 1
ATOM 1790 C C . GLU A 1 213 ? -7.393 16.082 -24.281 1.00 84.44 213 GLU A C 1
ATOM 1792 O O . GLU A 1 213 ? -7.664 14.881 -24.353 1.00 84.44 213 GLU A O 1
ATOM 1797 N N . GLU A 1 214 ? -6.178 16.549 -24.574 1.00 82.88 214 GLU A N 1
ATOM 1798 C CA . GLU A 1 214 ? -5.043 15.693 -24.938 1.00 82.88 214 GLU A CA 1
ATOM 1799 C C . GLU A 1 214 ? -4.670 14.732 -23.803 1.00 82.88 214 GLU A C 1
ATOM 1801 O O . GLU A 1 214 ? -4.498 13.540 -24.060 1.00 82.88 214 GLU A O 1
ATOM 1806 N N . ARG A 1 215 ? -4.636 15.201 -22.547 1.00 78.50 215 ARG A N 1
ATOM 1807 C CA . ARG A 1 215 ? -4.419 14.332 -21.375 1.00 78.50 215 ARG A CA 1
ATOM 1808 C C . ARG A 1 215 ? -5.501 13.262 -21.236 1.00 78.50 215 ARG A C 1
ATOM 1810 O O . ARG A 1 215 ? -5.167 12.091 -21.079 1.00 78.50 215 ARG A O 1
ATOM 1817 N N . ARG A 1 216 ? -6.778 13.639 -21.382 1.00 80.44 216 ARG A N 1
ATOM 1818 C CA . ARG A 1 216 ? -7.911 12.695 -21.327 1.00 80.44 216 ARG A CA 1
ATOM 1819 C C . ARG A 1 216 ? -7.811 11.614 -22.406 1.00 80.44 216 ARG A C 1
ATOM 1821 O O . ARG A 1 216 ? -8.144 10.458 -22.168 1.00 80.44 216 ARG A O 1
ATOM 1828 N N . ARG A 1 217 ? -7.375 11.986 -23.613 1.00 72.88 217 ARG A N 1
ATOM 1829 C CA . ARG A 1 217 ? -7.158 11.032 -24.713 1.00 72.88 217 ARG A CA 1
ATOM 1830 C C . ARG A 1 217 ? -5.927 10.157 -24.482 1.00 72.88 217 ARG A C 1
ATOM 1832 O O . ARG A 1 217 ? -5.961 8.998 -24.868 1.00 72.88 217 ARG A O 1
ATOM 1839 N N . GLY A 1 218 ? -4.876 10.697 -23.865 1.00 67.25 218 GLY A N 1
ATOM 1840 C CA . GLY A 1 218 ? -3.664 9.964 -23.500 1.00 67.25 218 GLY A CA 1
ATOM 1841 C C . GLY A 1 218 ? -3.952 8.797 -22.557 1.00 67.25 218 GLY A C 1
ATOM 1842 O O . GLY A 1 218 ? -3.584 7.677 -22.884 1.00 67.25 218 GLY A O 1
ATOM 1843 N N . GLY A 1 219 ? -4.698 9.041 -21.472 1.00 61.47 219 GLY A N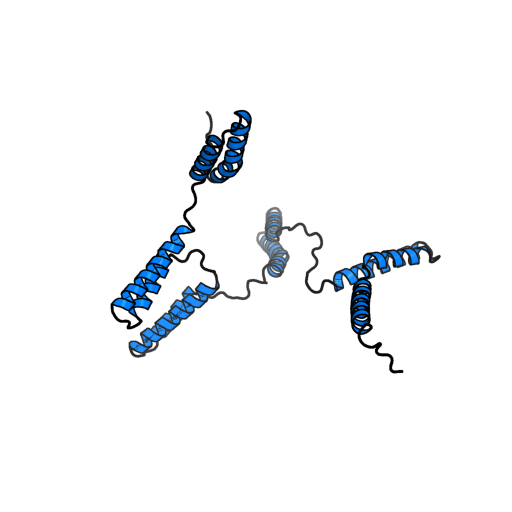 1
ATOM 1844 C CA . GLY A 1 219 ? -5.037 8.002 -20.489 1.00 61.47 219 GLY A CA 1
ATOM 1845 C C . GLY A 1 219 ? -5.926 6.877 -21.035 1.00 61.47 219 GLY A C 1
ATOM 1846 O O . GLY A 1 219 ? -5.761 5.725 -20.662 1.00 61.47 219 GLY A O 1
ATOM 1847 N N . LYS A 1 220 ? -6.812 7.167 -21.999 1.00 54.94 220 LYS A N 1
ATOM 1848 C CA . LYS A 1 220 ? -7.683 6.149 -22.622 1.00 54.94 220 LYS A CA 1
ATOM 1849 C C . LYS A 1 220 ? -6.956 5.179 -23.567 1.00 54.94 220 LYS A C 1
ATOM 1851 O O . LYS A 1 220 ? -7.557 4.192 -23.977 1.00 54.94 220 LYS A O 1
ATOM 1856 N N . ASN A 1 221 ? -5.705 5.449 -23.950 1.00 51.53 221 ASN A N 1
ATOM 1857 C CA . ASN A 1 221 ? -4.961 4.570 -24.862 1.00 51.53 221 ASN A CA 1
ATOM 1858 C C . ASN A 1 221 ? -4.227 3.428 -24.142 1.00 51.53 221 ASN A C 1
ATOM 1860 O O . ASN A 1 221 ? -3.907 2.433 -24.792 1.00 51.53 221 ASN A O 1
ATOM 1864 N N . ASP A 1 222 ? -3.971 3.551 -22.837 1.00 48.38 222 ASP A N 1
ATOM 1865 C CA . ASP A 1 222 ? -3.268 2.521 -22.060 1.00 48.38 222 ASP A CA 1
ATOM 1866 C C . ASP A 1 222 ? -4.198 1.370 -21.627 1.00 48.38 222 ASP A C 1
ATOM 1868 O O . ASP A 1 222 ? -3.736 0.257 -21.387 1.00 48.38 222 ASP A O 1
ATOM 1872 N N . GLU A 1 223 ? -5.515 1.599 -21.649 1.00 45.31 223 GLU A N 1
ATOM 1873 C CA . GLU A 1 223 ? -6.559 0.627 -21.288 1.00 45.31 223 GLU A CA 1
ATOM 1874 C C . GLU A 1 223 ? -7.308 0.069 -22.509 1.00 45.31 223 GLU A C 1
ATOM 1876 O O . GLU A 1 223 ? -8.424 -0.441 -22.417 1.00 45.31 223 GLU A O 1
ATOM 1881 N N . GLN A 1 224 ? -6.706 0.150 -23.698 1.00 49.72 224 GLN A N 1
ATOM 1882 C CA . GLN A 1 224 ? -7.179 -0.649 -24.821 1.00 49.72 224 GLN A CA 1
ATOM 1883 C C . GLN A 1 224 ? -6.709 -2.085 -24.589 1.00 49.72 224 GLN A C 1
ATOM 1885 O O . GLN A 1 224 ? -5.658 -2.498 -25.083 1.00 49.72 224 GLN A O 1
ATOM 1890 N N . GLU A 1 225 ? -7.479 -2.810 -23.776 1.00 53.03 225 GLU A N 1
ATOM 1891 C CA . GLU A 1 225 ? -7.399 -4.251 -23.562 1.00 53.03 225 GLU A CA 1
ATOM 1892 C C . GLU A 1 225 ? -7.251 -4.923 -24.932 1.00 53.03 225 GLU A C 1
ATOM 1894 O O . GLU A 1 225 ? -8.191 -5.015 -25.723 1.00 53.03 225 GLU A O 1
ATOM 1899 N N . ARG A 1 226 ? -6.008 -5.264 -25.294 1.00 59.94 226 ARG A N 1
ATOM 1900 C CA . ARG A 1 226 ? -5.715 -5.850 -26.600 1.00 59.94 226 ARG A CA 1
ATOM 1901 C C . ARG A 1 226 ? -6.354 -7.218 -26.627 1.00 59.94 226 ARG A C 1
ATOM 1903 O O . ARG A 1 226 ? -5.849 -8.136 -25.981 1.00 59.94 226 ARG A O 1
ATOM 1910 N N . ASP A 1 227 ? -7.431 -7.321 -27.395 1.00 72.06 227 ASP A N 1
ATOM 1911 C CA . ASP A 1 227 ? -8.162 -8.554 -27.622 1.00 72.06 227 ASP A CA 1
ATOM 1912 C C . ASP A 1 227 ? -7.164 -9.693 -27.939 1.00 72.06 227 ASP A C 1
ATOM 1914 O O . ASP A 1 227 ? -6.457 -9.651 -28.961 1.00 72.06 227 ASP A O 1
ATOM 1918 N N . PRO A 1 228 ? -7.049 -10.706 -27.057 1.00 74.12 228 PRO A N 1
ATOM 1919 C CA . PRO A 1 228 ? -6.099 -11.801 -27.241 1.00 74.12 228 PRO A CA 1
ATOM 1920 C C . PRO A 1 228 ? -6.316 -12.563 -28.556 1.00 74.12 228 PRO A C 1
ATOM 1922 O O . PRO A 1 228 ? -5.375 -13.136 -29.114 1.00 74.12 228 PRO A O 1
ATOM 1925 N N . GLN A 1 229 ? -7.542 -12.548 -29.087 1.00 78.00 229 GLN A N 1
ATOM 1926 C CA . GLN A 1 229 ? -7.905 -13.166 -30.355 1.00 78.00 229 GLN A CA 1
ATOM 1927 C C . GLN A 1 229 ? -7.371 -12.360 -31.550 1.00 78.00 229 GLN A C 1
ATOM 1929 O O . GLN A 1 229 ? -6.934 -12.955 -32.543 1.00 78.00 229 GLN A O 1
ATOM 1934 N N . GLU A 1 230 ? -7.337 -11.028 -31.471 1.00 82.56 230 GLU A N 1
ATOM 1935 C CA . GLU A 1 230 ? -6.721 -10.181 -32.496 1.00 82.56 230 GLU A CA 1
ATOM 1936 C C . GLU A 1 230 ? -5.194 -10.361 -32.541 1.00 82.56 230 GLU A C 1
ATOM 1938 O O . GLU A 1 230 ? -4.618 -10.535 -33.623 1.00 82.56 230 GLU A O 1
ATOM 1943 N N . GLU A 1 231 ? -4.530 -10.403 -31.385 1.00 85.88 231 GLU A N 1
ATOM 1944 C CA . GLU A 1 231 ? -3.083 -10.655 -31.299 1.00 85.88 231 GLU A CA 1
ATOM 1945 C C . GLU A 1 231 ? -2.717 -12.057 -31.818 1.00 85.88 231 GLU A C 1
ATOM 1947 O O . GLU A 1 231 ? -1.759 -12.209 -32.590 1.00 85.88 231 GLU A O 1
ATOM 1952 N N . LEU A 1 232 ? -3.538 -13.071 -31.517 1.00 87.81 232 LEU A N 1
ATOM 1953 C CA . LEU A 1 232 ? -3.391 -14.413 -32.082 1.00 87.81 232 LEU A CA 1
ATOM 1954 C C . LEU A 1 232 ? -3.489 -14.393 -33.616 1.00 87.81 232 LEU A C 1
ATOM 1956 O O . LEU A 1 232 ? -2.623 -14.949 -34.298 1.00 87.81 232 LEU A O 1
ATOM 1960 N N . ARG A 1 233 ? -4.497 -13.714 -34.182 1.00 86.75 233 ARG A N 1
ATOM 1961 C CA . ARG A 1 233 ? -4.658 -13.581 -35.643 1.00 86.75 233 ARG A CA 1
ATOM 1962 C C . ARG A 1 233 ? -3.460 -12.886 -36.283 1.00 86.75 233 ARG A C 1
ATOM 1964 O O . ARG A 1 233 ? -2.963 -13.349 -37.312 1.00 86.75 233 ARG A O 1
ATOM 1971 N N . ARG A 1 234 ? -2.954 -11.808 -35.676 1.00 88.44 234 ARG A N 1
ATOM 1972 C CA . ARG A 1 234 ? -1.753 -11.099 -36.151 1.00 88.44 234 ARG A CA 1
ATOM 1973 C C . ARG A 1 234 ? -0.517 -12.000 -36.110 1.00 88.44 234 ARG A C 1
ATOM 1975 O O . ARG A 1 234 ? 0.260 -12.008 -37.065 1.00 88.44 234 ARG A O 1
ATOM 1982 N N . CYS A 1 235 ? -0.352 -12.796 -35.054 1.00 88.62 235 CYS A N 1
ATOM 1983 C CA . CYS A 1 235 ? 0.736 -13.768 -34.930 1.00 88.62 235 CYS A CA 1
ATOM 1984 C C . CYS A 1 235 ? 0.675 -14.839 -36.031 1.00 88.62 235 CYS A C 1
ATOM 1986 O O . CYS A 1 235 ? 1.659 -15.056 -36.740 1.00 88.62 235 CYS A O 1
ATOM 1988 N N . GLN A 1 236 ? -0.502 -15.423 -36.269 1.00 87.25 236 GLN A N 1
ATOM 1989 C CA . GLN A 1 236 ? -0.701 -16.414 -37.330 1.00 87.25 236 GLN A CA 1
ATOM 1990 C C . GLN A 1 236 ? -0.434 -15.835 -38.726 1.00 87.25 236 GLN A C 1
ATOM 1992 O O . GLN A 1 236 ? 0.206 -16.487 -39.551 1.00 87.25 236 GLN A O 1
ATOM 1997 N N . GLN A 1 237 ? -0.850 -14.591 -38.986 1.00 87.81 237 GLN A N 1
ATOM 1998 C CA . GLN A 1 237 ? -0.536 -13.913 -40.247 1.00 87.81 237 GLN A CA 1
ATOM 1999 C C . GLN A 1 237 ? 0.970 -13.696 -40.443 1.00 87.81 237 GLN A C 1
ATOM 2001 O O . GLN A 1 237 ? 1.446 -13.795 -41.572 1.00 87.81 237 GLN A O 1
ATOM 2006 N N . ARG A 1 238 ? 1.739 -13.424 -39.378 1.00 90.19 238 ARG A N 1
ATOM 2007 C CA . ARG A 1 238 ? 3.208 -13.335 -39.462 1.00 90.19 238 ARG A CA 1
ATOM 2008 C C . ARG A 1 238 ? 3.823 -14.687 -39.824 1.00 90.19 238 ARG A C 1
ATOM 2010 O O . ARG A 1 238 ? 4.600 -14.746 -40.773 1.00 90.19 238 ARG A O 1
ATOM 2017 N N . CYS A 1 239 ? 3.385 -15.766 -39.173 1.00 86.25 239 CYS A N 1
ATOM 2018 C CA . CYS A 1 239 ? 3.820 -17.129 -39.506 1.00 86.25 239 CYS A CA 1
ATOM 2019 C C . CYS A 1 239 ? 3.489 -17.529 -40.959 1.00 86.25 239 CYS A C 1
ATOM 2021 O O . CYS A 1 239 ? 4.204 -18.323 -41.562 1.00 86.25 239 CYS A O 1
ATOM 2023 N N . GLN A 1 240 ? 2.407 -16.997 -41.540 1.00 83.12 240 GLN A N 1
ATOM 2024 C CA . GLN A 1 240 ? 2.050 -17.247 -42.943 1.00 83.12 240 GLN A CA 1
ATOM 2025 C C . GLN A 1 240 ? 2.906 -16.458 -43.940 1.00 83.12 240 GLN A C 1
ATOM 2027 O O . GLN A 1 240 ? 3.139 -16.925 -45.054 1.00 83.12 240 GLN A O 1
ATOM 2032 N N . ARG A 1 241 ? 3.357 -15.257 -43.561 1.00 83.44 241 ARG A N 1
ATOM 2033 C CA . ARG A 1 241 ? 4.175 -14.389 -44.424 1.00 83.44 241 ARG A CA 1
ATOM 2034 C C . ARG A 1 241 ? 5.644 -14.796 -44.439 1.00 83.44 241 ARG A C 1
ATOM 2036 O O . ARG A 1 241 ? 6.316 -14.579 -45.445 1.00 83.44 241 ARG A O 1
ATOM 2043 N N . GLU A 1 242 ? 6.141 -15.383 -43.355 1.00 76.38 242 GLU A N 1
ATOM 2044 C CA . GLU A 1 242 ? 7.472 -15.980 -43.344 1.00 76.38 242 GLU A CA 1
ATOM 2045 C C . GLU A 1 242 ? 7.474 -17.230 -44.237 1.00 76.38 242 GLU A C 1
ATOM 2047 O O . GLU A 1 242 ? 6.798 -18.217 -43.956 1.00 76.38 242 GLU A O 1
ATOM 2052 N N . ARG A 1 243 ? 8.216 -17.176 -45.353 1.00 57.66 243 ARG A N 1
ATOM 2053 C CA . ARG A 1 243 ? 8.359 -18.269 -46.333 1.00 57.66 243 ARG A CA 1
ATOM 2054 C C . ARG A 1 243 ? 9.199 -19.424 -45.772 1.00 57.66 243 ARG A C 1
ATOM 2056 O O . ARG A 1 243 ? 10.311 -19.670 -46.230 1.00 57.66 243 ARG A O 1
ATOM 2063 N N . ARG A 1 244 ? 8.665 -20.101 -44.762 1.00 69.12 244 ARG A N 1
ATOM 2064 C CA . ARG A 1 244 ? 9.250 -21.274 -44.108 1.00 69.12 244 ARG A CA 1
ATOM 2065 C C . ARG A 1 244 ? 8.655 -22.570 -44.657 1.00 69.12 244 ARG A C 1
ATOM 2067 O O . ARG A 1 244 ? 7.613 -22.552 -45.317 1.00 69.12 244 ARG A O 1
ATOM 2074 N N . GLY A 1 245 ? 9.317 -23.696 -44.393 1.00 78.88 245 GLY A N 1
ATOM 2075 C CA . GLY A 1 245 ? 8.776 -25.013 -44.731 1.00 78.88 245 GLY A CA 1
ATOM 2076 C C . GLY A 1 245 ? 7.451 -25.284 -44.005 1.00 78.88 245 GLY A C 1
ATOM 2077 O O . GLY A 1 245 ? 7.172 -24.706 -42.955 1.00 78.88 245 GLY A O 1
ATOM 2078 N N . TRP A 1 246 ? 6.624 -26.190 -44.540 1.00 79.69 246 TRP A N 1
ATOM 2079 C CA . TRP A 1 246 ? 5.300 -26.510 -43.973 1.00 79.69 246 TRP A CA 1
ATOM 2080 C C . TRP A 1 246 ? 5.364 -26.906 -42.488 1.00 79.69 246 TRP A C 1
ATOM 2082 O O . TRP A 1 246 ? 4.515 -26.507 -41.694 1.00 79.69 246 TRP A O 1
ATOM 2092 N N . GLN A 1 247 ? 6.406 -27.642 -42.100 1.00 81.81 247 GLN A N 1
ATOM 2093 C CA . GLN A 1 247 ? 6.613 -28.104 -40.729 1.00 81.81 247 GLN A CA 1
ATOM 2094 C C . GLN A 1 247 ? 6.928 -26.946 -39.764 1.00 81.81 247 GLN A C 1
ATOM 2096 O O . GLN A 1 247 ? 6.298 -26.825 -38.715 1.00 81.81 247 GLN A O 1
ATOM 2101 N N . GLU A 1 248 ? 7.807 -26.028 -40.164 1.00 81.62 248 GLU A N 1
ATOM 2102 C CA . GLU A 1 248 ? 8.166 -24.834 -39.385 1.00 81.62 248 GLU A CA 1
ATOM 2103 C C . GLU A 1 248 ? 6.981 -23.864 -39.241 1.00 81.62 248 GLU A C 1
ATOM 2105 O O . GLU A 1 248 ? 6.800 -23.218 -38.207 1.00 81.62 248 GLU A O 1
ATOM 2110 N N . GLN A 1 249 ? 6.124 -23.784 -40.263 1.00 84.62 249 GLN A N 1
ATOM 2111 C CA . GLN A 1 249 ? 4.911 -22.971 -40.217 1.00 84.62 249 GLN A CA 1
ATOM 2112 C C . GLN A 1 249 ? 3.893 -23.505 -39.195 1.00 84.62 249 GLN A C 1
ATOM 2114 O O . GLN A 1 249 ? 3.264 -22.720 -38.478 1.00 84.62 249 GLN A O 1
ATOM 2119 N N . GLN A 1 250 ? 3.747 -24.830 -39.088 1.00 83.81 250 GLN A N 1
ATOM 2120 C CA . GLN A 1 250 ? 2.882 -25.455 -38.082 1.00 83.81 250 GLN A CA 1
ATOM 2121 C C . GLN A 1 250 ? 3.413 -25.243 -36.659 1.00 83.81 250 GLN A C 1
ATOM 2123 O O . GLN A 1 250 ? 2.635 -24.953 -35.749 1.00 83.81 250 GLN A O 1
ATOM 2128 N N . GLU A 1 251 ? 4.729 -25.328 -36.458 1.00 87.81 251 GLU A N 1
ATOM 2129 C CA . GLU A 1 251 ? 5.354 -25.059 -35.158 1.00 87.81 251 GLU A CA 1
ATOM 2130 C C . GLU A 1 251 ? 5.178 -23.599 -34.722 1.00 87.81 251 GLU A C 1
ATOM 2132 O O . GLU A 1 251 ? 4.800 -23.344 -33.576 1.00 87.81 251 GLU A O 1
ATOM 2137 N N . CYS A 1 252 ? 5.346 -22.648 -35.649 1.00 87.94 252 CYS A N 1
ATOM 2138 C CA . CYS A 1 252 ? 5.094 -21.224 -35.411 1.00 87.94 252 CYS A CA 1
ATOM 2139 C C . CYS A 1 252 ? 3.640 -20.973 -34.978 1.00 87.94 252 CYS A C 1
ATOM 2141 O O . CYS A 1 252 ? 3.388 -20.309 -33.971 1.00 87.94 252 CYS A O 1
ATOM 2143 N N . ARG A 1 253 ? 2.671 -21.579 -35.681 1.00 85.44 253 ARG A N 1
ATOM 2144 C CA . ARG A 1 253 ? 1.242 -21.445 -35.361 1.00 85.44 253 ARG A CA 1
ATOM 2145 C C . ARG A 1 253 ? 0.901 -21.982 -33.968 1.00 85.44 253 ARG A C 1
ATOM 2147 O O . ARG A 1 253 ? 0.219 -21.294 -33.211 1.00 85.44 253 ARG A O 1
ATOM 2154 N N . ARG A 1 254 ? 1.425 -23.159 -33.605 1.00 85.75 254 ARG A N 1
ATOM 2155 C CA . ARG A 1 254 ? 1.260 -23.744 -32.260 1.00 85.75 254 ARG A CA 1
ATOM 2156 C C . ARG A 1 254 ? 1.917 -22.889 -31.174 1.00 85.75 254 ARG A C 1
ATOM 2158 O O . ARG A 1 254 ? 1.413 -22.818 -30.058 1.00 85.75 254 ARG A O 1
ATOM 2165 N N . GLY A 1 255 ? 3.033 -22.229 -31.488 1.00 87.94 255 GLY A N 1
ATOM 2166 C CA . GLY A 1 255 ? 3.666 -21.239 -30.613 1.00 87.94 255 GLY A CA 1
ATOM 2167 C C . GLY A 1 255 ? 2.743 -20.058 -30.305 1.00 87.94 255 GLY A C 1
ATOM 2168 O O . GLY A 1 255 ? 2.542 -19.742 -29.135 1.00 87.94 255 GLY A O 1
ATOM 2169 N N . CYS A 1 256 ? 2.119 -19.475 -31.335 1.00 87.69 256 CYS A N 1
ATOM 2170 C CA . CYS A 1 256 ? 1.140 -18.398 -31.167 1.00 87.69 256 CYS A CA 1
ATOM 2171 C C . CYS A 1 256 ? -0.067 -18.842 -30.318 1.00 87.69 256 CYS A C 1
ATOM 2173 O O . CYS A 1 256 ? -0.499 -18.115 -29.428 1.00 87.69 256 CYS A O 1
ATOM 2175 N N . GLU A 1 257 ? -0.606 -20.039 -30.560 1.00 85.12 257 GLU A N 1
ATOM 2176 C CA . GLU A 1 257 ? -1.753 -20.567 -29.804 1.00 85.12 257 GLU A CA 1
ATOM 2177 C C . GLU A 1 257 ? -1.423 -20.800 -28.325 1.00 85.12 257 GLU A C 1
ATOM 2179 O O . GLU A 1 257 ? -2.242 -20.478 -27.474 1.00 85.12 257 GLU A O 1
ATOM 2184 N N . ARG A 1 258 ? -0.212 -21.260 -27.989 1.00 84.12 258 ARG A N 1
ATOM 2185 C CA . ARG A 1 258 ? 0.225 -21.355 -26.583 1.00 84.12 258 ARG A CA 1
ATOM 2186 C C . ARG A 1 258 ? 0.354 -19.988 -25.919 1.00 84.12 258 ARG A C 1
ATOM 2188 O O . ARG A 1 258 ? -0.052 -19.814 -24.780 1.00 84.12 258 ARG A O 1
ATOM 2195 N N . GLN A 1 259 ? 0.907 -19.011 -26.631 1.00 81.44 259 GLN A N 1
ATOM 2196 C CA . GLN A 1 259 ? 1.173 -17.689 -26.067 1.00 81.44 259 GLN A CA 1
ATOM 2197 C C . GLN A 1 259 ? -0.103 -16.864 -25.837 1.00 81.44 259 GLN A C 1
ATOM 2199 O O . GLN A 1 259 ? -0.177 -16.114 -24.865 1.00 81.44 259 GLN A O 1
ATOM 2204 N N . TYR A 1 260 ? -1.094 -16.989 -26.726 1.00 80.25 260 TYR A N 1
ATOM 2205 C CA . TYR A 1 260 ? -2.292 -16.140 -26.723 1.00 80.25 260 TYR A CA 1
ATOM 2206 C C . TYR A 1 260 ? -3.603 -16.901 -26.458 1.00 80.25 260 TYR A C 1
ATOM 2208 O O . TYR A 1 260 ? -4.599 -16.275 -26.112 1.00 80.25 260 TYR A O 1
ATOM 2216 N N . GLY A 1 261 ? -3.625 -18.233 -26.580 1.00 66.88 261 GLY A N 1
ATOM 2217 C CA . GLY A 1 261 ? -4.824 -19.058 -26.387 1.00 66.88 261 GLY A CA 1
ATOM 2218 C C . GLY A 1 261 ? -5.176 -19.341 -24.924 1.00 66.88 261 GLY A C 1
ATOM 2219 O O . GLY A 1 261 ? -6.353 -19.442 -24.597 1.00 66.88 261 GLY A O 1
ATOM 2220 N N . GLU A 1 262 ? -4.193 -19.401 -24.018 1.00 60.44 262 GLU A N 1
ATOM 2221 C CA . GLU A 1 262 ? -4.449 -19.667 -22.589 1.00 60.44 262 GLU A CA 1
ATOM 2222 C C . GLU A 1 262 ? -4.911 -18.422 -21.814 1.00 60.44 262 GLU A C 1
ATOM 2224 O O . GLU A 1 262 ? -5.545 -18.538 -20.766 1.00 60.44 262 GLU A O 1
ATOM 2229 N N . ARG A 1 263 ? -4.656 -17.218 -22.347 1.00 53.69 263 ARG A N 1
ATOM 2230 C CA . ARG A 1 263 ? -5.062 -15.950 -21.717 1.00 53.69 263 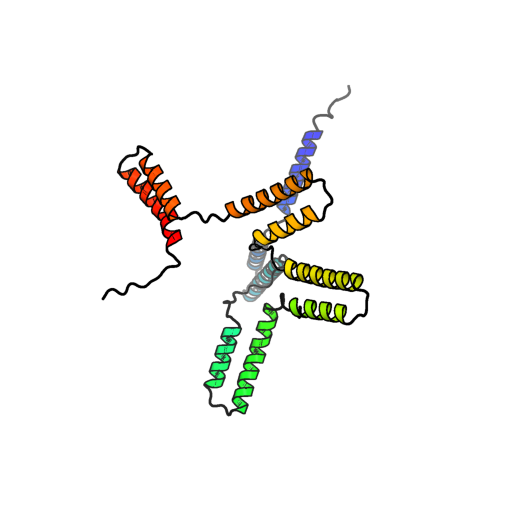ARG A CA 1
ATOM 2231 C C . ARG A 1 263 ? -6.563 -15.653 -21.806 1.00 53.69 263 ARG A C 1
ATOM 2233 O O . ARG A 1 263 ? -7.032 -14.832 -21.033 1.00 53.69 263 ARG A O 1
ATOM 2240 N N . GLY A 1 264 ? -7.309 -16.308 -22.698 1.00 51.22 264 GLY A N 1
ATOM 2241 C CA . GLY A 1 264 ? -8.749 -16.068 -22.892 1.00 51.22 264 GLY A CA 1
ATOM 2242 C C . GLY A 1 264 ? -9.687 -17.106 -22.261 1.00 51.22 264 GLY A C 1
ATOM 2243 O O . GLY A 1 264 ? -10.892 -17.023 -22.464 1.00 51.22 264 GLY A O 1
ATOM 2244 N N . GLY A 1 265 ? -9.163 -18.117 -21.555 1.00 48.03 265 GLY A N 1
ATOM 2245 C CA . GLY A 1 265 ? -9.934 -19.313 -21.180 1.00 48.03 265 GLY A CA 1
ATOM 2246 C C . GLY A 1 265 ? -10.270 -19.490 -19.697 1.00 48.03 265 GLY A C 1
ATOM 2247 O O . GLY A 1 265 ? -10.880 -20.501 -19.356 1.00 48.03 265 GLY A O 1
ATOM 2248 N N . ARG A 1 266 ? -9.865 -18.580 -18.799 1.00 44.34 266 ARG A N 1
ATOM 2249 C CA . ARG A 1 266 ? -10.002 -18.805 -17.345 1.00 44.34 266 ARG A CA 1
ATOM 2250 C C . ARG A 1 266 ? -11.243 -18.211 -16.670 1.00 44.34 266 ARG A C 1
ATOM 2252 O O . ARG A 1 266 ? -11.479 -18.571 -15.525 1.00 44.34 266 ARG A O 1
ATOM 2259 N N . ASP A 1 267 ? -12.074 -17.446 -17.379 1.00 42.75 267 ASP A N 1
ATOM 2260 C CA . ASP A 1 267 ? -13.269 -16.797 -16.796 1.00 42.75 267 ASP A CA 1
ATOM 2261 C C . ASP A 1 267 ? -14.622 -17.248 -17.386 1.00 42.75 267 ASP A C 1
ATOM 2263 O O . ASP A 1 267 ? -15.645 -16.597 -17.205 1.00 42.75 267 ASP A O 1
ATOM 2267 N N . GLY A 1 268 ? -14.683 -18.397 -18.069 1.00 42.28 268 GLY A N 1
ATOM 2268 C CA . GLY A 1 268 ? -15.903 -18.832 -18.767 1.00 42.28 268 GLY A CA 1
ATOM 2269 C C . GLY A 1 268 ? -16.204 -20.324 -18.686 1.00 42.28 268 GLY A C 1
ATOM 2270 O O . GLY A 1 268 ? -16.528 -20.935 -19.699 1.00 42.28 268 GLY A O 1
ATOM 2271 N N . GLY A 1 269 ? -16.080 -20.935 -17.508 1.00 35.28 269 GLY A N 1
ATOM 2272 C CA . GLY A 1 269 ? -16.454 -22.334 -17.284 1.00 35.28 269 GLY A CA 1
ATOM 2273 C C . GLY A 1 269 ? -17.971 -22.558 -17.250 1.00 35.28 269 GLY A C 1
ATOM 2274 O O . GLY A 1 269 ? -18.510 -22.889 -16.199 1.00 35.28 269 GLY A O 1
ATOM 2275 N N . MET A 1 270 ? -18.664 -22.414 -18.386 1.00 36.16 270 MET A N 1
ATOM 2276 C CA . MET A 1 270 ? -19.933 -23.117 -18.605 1.00 36.16 270 MET A CA 1
ATOM 2277 C C . MET A 1 270 ? -19.609 -24.598 -18.813 1.00 36.16 270 MET A C 1
ATOM 2279 O O . MET A 1 270 ? -19.077 -25.000 -19.847 1.00 36.16 270 MET A O 1
ATOM 2283 N N . VAL A 1 271 ? -19.920 -25.408 -17.804 1.00 40.88 271 VAL A N 1
ATOM 2284 C CA . VAL A 1 271 ? -20.040 -26.861 -17.932 1.00 40.88 271 VAL A CA 1
ATOM 2285 C C . VAL A 1 271 ? -21.084 -27.169 -19.002 1.00 40.88 271 VAL A C 1
ATOM 2287 O O . VAL A 1 271 ? -22.279 -26.976 -18.796 1.00 40.88 271 VAL A O 1
ATOM 2290 N N . VAL A 1 272 ? -20.630 -27.634 -20.163 1.00 42.84 272 VAL A N 1
ATOM 2291 C CA . VAL A 1 272 ? -21.499 -28.319 -21.117 1.00 42.84 272 VAL A CA 1
ATOM 2292 C C . VAL A 1 272 ? -21.618 -29.756 -20.619 1.00 42.84 272 VAL A C 1
ATOM 2294 O O . VAL A 1 272 ? -20.725 -30.573 -20.840 1.00 42.84 272 VAL A O 1
ATOM 2297 N N . GLU A 1 273 ? -22.692 -30.043 -19.882 1.00 37.91 273 GLU A N 1
ATOM 2298 C CA . GLU A 1 273 ? -23.144 -31.416 -19.652 1.00 37.91 273 GLU A CA 1
ATOM 2299 C C . GLU A 1 273 ? -23.509 -32.026 -21.008 1.00 37.91 273 GLU A C 1
ATOM 2301 O O . GLU A 1 273 ? -24.414 -31.560 -21.703 1.00 37.91 273 GLU A O 1
ATOM 2306 N N . VAL A 1 274 ? -22.761 -33.053 -21.399 1.00 44.25 274 VAL A N 1
ATOM 2307 C CA . VAL A 1 274 ? -23.111 -33.918 -22.522 1.00 44.25 274 VAL A CA 1
ATOM 2308 C C . VAL A 1 274 ? -24.081 -34.964 -21.980 1.00 44.25 274 VAL A C 1
ATOM 2310 O O . VAL A 1 274 ? -23.685 -35.799 -21.166 1.00 44.25 274 VAL A O 1
ATOM 2313 N N . VAL A 1 275 ? -25.339 -34.876 -22.415 1.00 51.34 275 VAL A N 1
ATOM 2314 C CA . VAL A 1 275 ? -26.353 -35.938 -22.302 1.00 51.34 275 VAL A CA 1
ATOM 2315 C C . VAL A 1 275 ? -26.265 -36.837 -23.526 1.00 51.34 275 VAL A C 1
ATOM 2317 O O . VAL A 1 275 ? -26.132 -36.282 -24.642 1.00 51.34 275 VAL A O 1
#

InterPro domains:
  IPR006792 Vicilin, N-terminal [PF04702] (130-215)

Radius of gyration: 36.92 Å; chains: 1; bounding box: 100×74×78 Å